Protein AF-A0A359LXD6-F1 (afdb_monomer_lite)

Secondary structure (DSSP, 8-state):
----PPEEEEEPPTTPPPEEEEE-TTS-EEEEPHHHHHHHHHHH--TT------TT-EEEEE-----SHHHHHHHHHHHHHHHHHHH--SSHHHHGGG--HHHHHHHHHHHHHHHHHHHHHHHHHIIIIIIHHHHHHHH-GGGGGGPPPP---------HHHHHHHHHHHHHTT---TTTHHHHHHHTTPPPPPS-TTSGGGSS----------PPPPP-------------------------

Radius of gyration: 42.01 Å; chains: 1; bounding box: 73×84×110 Å

Foldseek 3Di:
DPPDDWDKDKFAAPPFDWDQPDAPPVRHTDTDDSVVVVVVQVVVDDPPDDGDGDPRMDIDTRDPPDPCVVVVVVVLVVVLVVCCVVLVQNCCSPCVVVDDPVSVVVSVVSNLVVVVVVQVVVQCCCQVPPQLVVCCVPPNPVCSVVRDGDGPDPPPPPVLVVLVVVVVVCVVVVVDDPVCVQVSCVVSVHDGDDPDPPPVVPPPPPPPPPDPPDDDDDDDPPDDPPDDDPDDDDDDDDDDDDDD

Structure (mmCIF, N/CA/C/O backbone):
data_AF-A0A359LXD6-F1
#
_entry.id   AF-A0A359LXD6-F1
#
loop_
_atom_site.group_PDB
_atom_site.id
_atom_site.type_symbol
_atom_site.label_atom_id
_atom_site.label_alt_id
_atom_site.label_comp_id
_atom_site.label_asym_id
_atom_site.label_entity_id
_atom_site.label_seq_id
_atom_site.pdbx_PDB_ins_code
_atom_site.Cartn_x
_atom_site.Cartn_y
_atom_site.Cartn_z
_atom_site.occupancy
_atom_site.B_iso_or_equiv
_atom_site.auth_seq_id
_atom_site.auth_comp_id
_atom_site.auth_asym_id
_atom_site.auth_atom_id
_atom_site.pdbx_PDB_model_num
ATOM 1 N N . VAL A 1 1 ? 19.047 -2.473 -19.323 1.00 48.22 1 VAL A N 1
ATOM 2 C CA . VAL A 1 1 ? 18.377 -3.297 -20.359 1.00 48.22 1 VAL A CA 1
ATOM 3 C C . VAL A 1 1 ? 18.685 -2.656 -21.702 1.00 48.22 1 VAL A C 1
ATOM 5 O O . VAL A 1 1 ? 18.486 -1.457 -21.819 1.00 48.22 1 VAL A O 1
ATOM 8 N N . GLN A 1 2 ? 19.272 -3.382 -22.655 1.00 50.56 2 GLN A N 1
ATOM 9 C CA . GLN A 1 2 ? 19.637 -2.821 -23.962 1.00 50.56 2 GLN A CA 1
ATOM 10 C C . GLN A 1 2 ? 18.418 -2.938 -24.890 1.00 50.56 2 GLN A C 1
ATOM 12 O O . GLN A 1 2 ? 18.066 -4.038 -25.302 1.00 50.56 2 GLN A O 1
ATOM 17 N N . PHE A 1 3 ? 17.727 -1.823 -25.144 1.00 54.56 3 PHE A N 1
ATOM 18 C CA . PHE A 1 3 ? 16.432 -1.801 -25.851 1.00 54.56 3 PHE A CA 1
ATOM 19 C C . PHE A 1 3 ? 16.536 -1.795 -27.379 1.00 54.56 3 PHE A C 1
ATOM 21 O O . PHE A 1 3 ? 15.523 -1.853 -28.068 1.00 54.56 3 PHE A O 1
ATOM 28 N N . ALA A 1 4 ? 17.750 -1.772 -27.920 1.00 59.47 4 ALA A N 1
ATOM 29 C CA . ALA A 1 4 ? 17.978 -1.799 -29.351 1.00 59.47 4 ALA A CA 1
ATOM 30 C C . ALA A 1 4 ? 19.045 -2.837 -29.679 1.00 59.47 4 ALA A C 1
ATOM 32 O O . ALA A 1 4 ? 20.231 -2.638 -29.417 1.00 59.47 4 ALA A O 1
ATOM 33 N N . SER A 1 5 ? 18.612 -3.955 -30.260 1.00 65.25 5 SER A N 1
ATOM 34 C CA . SER A 1 5 ? 19.525 -4.755 -31.071 1.00 65.25 5 SER A CA 1
ATOM 35 C C . SER A 1 5 ? 19.742 -3.998 -32.385 1.00 65.25 5 SER A C 1
ATOM 37 O O . SER A 1 5 ? 18.756 -3.560 -32.984 1.00 65.25 5 SER A O 1
ATOM 39 N N . PRO A 1 6 ? 20.995 -3.778 -32.816 1.00 69.31 6 PRO A N 1
ATOM 40 C CA . PRO A 1 6 ? 21.262 -3.077 -34.062 1.00 69.31 6 PRO A CA 1
ATOM 41 C C . PRO A 1 6 ? 20.632 -3.857 -35.214 1.00 69.31 6 PRO A C 1
ATOM 43 O O . PRO A 1 6 ? 20.779 -5.077 -35.304 1.00 69.31 6 PRO A O 1
ATOM 46 N N . SER A 1 7 ? 19.919 -3.149 -36.084 1.00 75.62 7 SER A N 1
ATOM 47 C CA . SER A 1 7 ? 19.488 -3.726 -37.354 1.00 75.62 7 SER A CA 1
ATOM 48 C C . SER A 1 7 ? 20.627 -3.553 -38.348 1.00 75.62 7 SER A C 1
ATOM 50 O O . SER A 1 7 ? 21.255 -2.495 -38.413 1.00 75.62 7 SER A O 1
ATOM 52 N N . ILE A 1 8 ? 20.942 -4.613 -39.080 1.00 79.31 8 ILE A N 1
ATOM 53 C CA . ILE A 1 8 ? 22.060 -4.627 -40.017 1.00 79.31 8 ILE A CA 1
ATOM 54 C C . ILE A 1 8 ? 21.475 -4.778 -41.408 1.00 79.31 8 ILE A C 1
ATOM 56 O O . ILE A 1 8 ? 20.803 -5.770 -41.683 1.00 79.31 8 ILE A O 1
ATOM 60 N N . ASP A 1 9 ? 21.745 -3.796 -42.260 1.00 80.88 9 ASP A N 1
ATOM 61 C CA . ASP A 1 9 ? 21.450 -3.870 -43.684 1.00 80.88 9 ASP A CA 1
ATOM 62 C C . ASP A 1 9 ? 22.753 -4.081 -44.462 1.00 80.88 9 ASP A C 1
ATOM 64 O O . ASP A 1 9 ? 23.782 -3.445 -44.190 1.00 80.88 9 ASP A O 1
ATOM 68 N N . GLY A 1 10 ? 22.725 -5.032 -45.389 1.00 79.88 10 GLY A N 1
ATOM 69 C CA . GLY A 1 10 ? 23.897 -5.512 -46.100 1.00 79.88 10 GLY A CA 1
ATOM 70 C C . GLY A 1 10 ? 23.644 -5.588 -47.594 1.00 79.88 10 GLY A C 1
ATOM 71 O O . GLY A 1 10 ? 22.850 -6.402 -48.050 1.00 79.88 10 GLY A O 1
ATOM 72 N N . GLU A 1 11 ? 24.399 -4.801 -48.354 1.00 82.81 11 GLU A N 1
ATOM 73 C CA . GLU A 1 11 ? 24.345 -4.793 -49.814 1.00 82.81 11 GLU A CA 1
ATOM 74 C C . GLU A 1 11 ? 25.519 -5.606 -50.377 1.00 82.81 11 GLU A C 1
ATOM 76 O O . GLU A 1 11 ? 26.691 -5.346 -50.060 1.00 82.81 11 GLU A O 1
ATOM 81 N N . VAL A 1 12 ? 25.204 -6.612 -51.196 1.00 81.94 12 VAL A N 1
ATOM 82 C CA . VAL A 1 12 ? 26.190 -7.459 -51.881 1.00 81.94 12 VAL A CA 1
ATOM 83 C C . VAL A 1 12 ? 26.722 -6.720 -53.111 1.00 81.94 12 VAL A C 1
ATOM 85 O O . VAL A 1 12 ? 25.985 -6.015 -53.794 1.00 81.94 12 VAL A O 1
ATOM 88 N N . ALA A 1 13 ? 28.020 -6.854 -53.389 1.00 80.00 13 ALA A N 1
ATOM 89 C CA . ALA A 1 13 ? 28.626 -6.232 -54.562 1.00 80.00 13 ALA A CA 1
ATOM 90 C C . ALA A 1 13 ? 28.104 -6.876 -55.867 1.00 80.00 13 ALA A C 1
ATOM 92 O O . ALA A 1 13 ? 27.914 -8.092 -55.896 1.00 80.00 13 ALA A O 1
ATOM 93 N N . PRO A 1 14 ? 27.949 -6.108 -56.961 1.00 72.94 14 PRO A N 1
ATOM 94 C CA . PRO A 1 14 ? 27.430 -6.625 -58.232 1.00 72.94 14 PRO A CA 1
ATOM 95 C C . PRO A 1 14 ? 28.319 -7.703 -58.880 1.00 72.94 14 PRO A C 1
ATOM 97 O O . PRO A 1 14 ? 27.817 -8.512 -59.651 1.00 72.94 14 PRO A O 1
ATOM 100 N N . ASP A 1 15 ? 29.608 -7.755 -58.525 1.00 76.88 15 ASP A N 1
ATOM 101 C CA . ASP A 1 15 ? 30.579 -8.744 -59.020 1.00 76.88 15 ASP A CA 1
ATOM 102 C C . ASP A 1 15 ? 30.864 -9.874 -58.005 1.00 76.88 15 ASP A C 1
ATOM 104 O O . ASP A 1 15 ? 31.908 -10.534 -58.067 1.00 76.88 15 ASP A O 1
ATOM 108 N N . ALA A 1 16 ? 29.998 -10.071 -57.005 1.00 73.06 16 ALA A N 1
ATOM 109 C CA . ALA A 1 16 ? 30.231 -11.076 -55.972 1.00 73.06 16 ALA A CA 1
ATOM 110 C C . ALA A 1 16 ? 30.143 -12.502 -56.542 1.00 73.06 16 ALA A C 1
ATOM 112 O O . ALA A 1 16 ? 29.196 -12.855 -57.238 1.00 73.06 16 ALA A O 1
ATOM 113 N N . GLN A 1 17 ? 31.149 -13.323 -56.232 1.00 75.12 17 GLN A N 1
ATOM 114 C CA . GLN A 1 17 ? 31.215 -14.715 -56.672 1.00 75.12 17 GLN A CA 1
ATOM 115 C C . GLN A 1 17 ? 30.576 -15.649 -55.646 1.00 75.12 17 GLN A C 1
ATOM 117 O O . GLN A 1 17 ? 30.711 -15.441 -54.437 1.00 75.12 17 GLN A O 1
ATOM 122 N N . ASP A 1 18 ? 29.927 -16.696 -56.148 1.00 78.94 18 ASP A N 1
ATOM 123 C CA . ASP A 1 18 ? 29.356 -17.762 -55.333 1.00 78.94 18 ASP A CA 1
ATOM 124 C C . ASP A 1 18 ? 30.448 -18.511 -54.561 1.00 78.94 18 ASP A C 1
ATOM 126 O O . ASP A 1 18 ? 31.545 -18.768 -55.067 1.00 78.94 18 ASP A O 1
ATOM 130 N N . GLU A 1 19 ? 30.148 -18.859 -53.310 1.00 72.56 19 GLU A N 1
ATOM 131 C CA . GLU A 1 19 ? 31.098 -19.514 -52.413 1.00 72.56 19 GLU A CA 1
ATOM 132 C C . GLU A 1 19 ? 30.804 -21.017 -52.350 1.00 72.56 19 GLU A C 1
ATOM 134 O O . GLU A 1 19 ? 29.683 -21.452 -52.063 1.00 72.56 19 GLU A O 1
ATOM 139 N N . VAL A 1 20 ? 31.832 -21.834 -52.586 1.00 72.12 20 VAL A N 1
ATOM 140 C CA . VAL A 1 20 ? 31.753 -23.286 -52.386 1.00 72.12 20 VAL A CA 1
ATOM 141 C C . VAL A 1 20 ? 31.804 -23.556 -50.885 1.00 72.12 20 VAL A C 1
ATOM 143 O O . VAL A 1 20 ? 32.840 -23.364 -50.251 1.00 72.12 20 VAL A O 1
ATOM 146 N N . THR A 1 21 ? 30.693 -24.005 -50.301 1.00 69.62 21 THR A N 1
ATOM 147 C CA . THR A 1 21 ? 30.599 -24.239 -48.843 1.00 69.62 21 THR A CA 1
ATOM 148 C C . THR A 1 21 ? 30.885 -25.680 -48.433 1.00 69.62 21 THR A C 1
ATOM 150 O O . THR A 1 21 ? 31.071 -25.960 -47.249 1.00 69.62 21 THR A O 1
ATOM 153 N N . GLY A 1 22 ? 30.959 -26.596 -49.395 1.00 75.31 22 GLY A N 1
ATOM 154 C CA . GLY A 1 22 ? 31.300 -27.993 -49.168 1.00 75.31 22 GLY A CA 1
ATOM 155 C C . GLY A 1 22 ? 31.207 -28.804 -50.452 1.00 75.31 22 GLY A C 1
ATOM 156 O O . GLY A 1 22 ? 30.928 -28.260 -51.516 1.00 75.31 22 GLY A O 1
ATOM 157 N N . TYR A 1 23 ? 31.421 -30.108 -50.329 1.00 75.50 23 TYR A N 1
ATOM 158 C CA . TYR A 1 23 ? 31.243 -31.073 -51.408 1.00 75.50 23 TYR A CA 1
ATOM 159 C C . TYR A 1 23 ? 30.189 -32.088 -50.974 1.00 75.50 23 TYR A C 1
ATOM 161 O O . TYR A 1 23 ? 30.154 -32.479 -49.802 1.00 75.50 23 TYR A O 1
ATOM 169 N N . ASP A 1 24 ? 29.309 -32.481 -51.887 1.00 75.62 24 ASP A N 1
ATOM 170 C CA . ASP A 1 24 ? 28.329 -33.527 -51.627 1.00 75.62 24 ASP A CA 1
ATOM 171 C C . ASP A 1 24 ? 28.997 -34.916 -51.525 1.00 75.62 24 ASP A C 1
ATOM 173 O O . ASP A 1 24 ? 30.199 -35.087 -51.744 1.00 75.62 24 ASP A O 1
ATOM 177 N N . SER A 1 25 ? 28.222 -35.950 -51.187 1.00 72.25 25 SER A N 1
ATOM 178 C CA . SER A 1 25 ? 28.720 -37.333 -51.114 1.00 72.25 25 SER A CA 1
ATOM 179 C C . SER A 1 25 ? 29.212 -37.900 -52.457 1.00 72.25 25 SER A C 1
ATOM 181 O O . SER A 1 25 ? 29.804 -38.978 -52.474 1.00 72.25 25 SER A O 1
ATOM 183 N N . GLY A 1 26 ? 28.942 -37.206 -53.566 1.00 73.69 26 GLY A N 1
ATOM 184 C CA . GLY A 1 26 ? 29.418 -37.506 -54.915 1.00 73.69 26 GLY A CA 1
ATOM 185 C C . GLY A 1 26 ? 30.666 -36.715 -55.328 1.00 73.69 26 GLY A C 1
ATOM 186 O O . GLY A 1 26 ? 31.226 -37.005 -56.382 1.00 73.69 26 GLY A O 1
ATOM 187 N N . GLY A 1 27 ? 31.137 -35.778 -54.499 1.00 71.81 27 GLY A N 1
ATOM 188 C CA . GLY A 1 27 ? 32.293 -34.926 -54.783 1.00 71.81 27 GLY A CA 1
ATOM 189 C C . GLY A 1 27 ? 31.976 -33.660 -55.585 1.00 71.81 27 GLY A C 1
ATOM 190 O O . GLY A 1 27 ? 32.911 -32.951 -55.954 1.00 71.81 27 GLY A O 1
ATOM 191 N N . GLU A 1 28 ? 30.702 -33.347 -55.830 1.00 77.31 28 GLU A N 1
ATOM 192 C CA . GLU A 1 28 ? 30.291 -32.106 -56.495 1.00 77.31 28 GLU A CA 1
ATOM 193 C C . GLU A 1 28 ? 30.243 -30.946 -55.485 1.00 77.31 28 GLU A C 1
ATOM 195 O O . GLU A 1 28 ? 29.762 -31.121 -54.358 1.00 77.31 28 GLU A O 1
ATOM 200 N N . PRO A 1 29 ? 30.745 -29.749 -55.839 1.00 75.31 29 PRO A N 1
ATOM 201 C CA . PRO A 1 29 ? 30.723 -28.600 -54.948 1.00 75.31 29 PRO A CA 1
ATOM 202 C C . PRO A 1 29 ? 29.287 -28.116 -54.720 1.00 75.31 29 PRO A C 1
ATOM 204 O O . PRO A 1 29 ? 28.565 -27.775 -55.656 1.00 75.31 29 PRO A O 1
ATOM 207 N N . ILE A 1 30 ? 28.886 -28.016 -53.455 1.00 76.56 30 ILE A N 1
ATOM 208 C CA . ILE A 1 30 ? 27.648 -27.343 -53.064 1.00 76.56 30 ILE A CA 1
ATOM 209 C C . ILE A 1 30 ? 27.932 -25.839 -53.091 1.00 76.56 30 ILE A C 1
ATOM 211 O O . ILE A 1 30 ? 28.610 -25.291 -52.212 1.00 76.56 30 ILE A O 1
ATOM 215 N N . LEU A 1 31 ? 27.436 -25.189 -54.139 1.00 74.62 31 LEU A N 1
ATOM 216 C CA . LEU A 1 31 ? 27.518 -23.746 -54.326 1.00 74.62 31 LEU A CA 1
ATOM 217 C C . LEU A 1 31 ? 26.431 -23.069 -53.491 1.00 74.62 31 LEU A C 1
ATOM 219 O O . LEU A 1 31 ? 25.255 -23.419 -53.599 1.00 74.62 31 LEU A O 1
ATOM 223 N N . ARG A 1 32 ? 26.824 -22.098 -52.665 1.00 75.75 32 ARG A N 1
ATOM 224 C CA . ARG A 1 32 ? 25.889 -21.116 -52.112 1.00 75.75 32 ARG A CA 1
ATOM 225 C C . ARG A 1 32 ? 25.995 -19.839 -52.911 1.00 75.75 32 ARG A C 1
ATOM 227 O O . ARG A 1 32 ? 27.102 -19.406 -53.236 1.00 75.75 32 ARG A O 1
ATOM 234 N N . THR A 1 33 ? 24.845 -19.227 -53.163 1.00 80.62 33 THR A N 1
ATOM 235 C CA . THR A 1 33 ? 24.805 -17.912 -53.788 1.00 80.62 33 THR A CA 1
ATOM 236 C C . THR A 1 33 ? 25.569 -16.909 -52.925 1.00 80.62 33 THR A C 1
ATOM 238 O O . THR A 1 33 ? 25.596 -17.011 -51.689 1.00 80.62 33 THR A O 1
ATOM 241 N N . ALA A 1 34 ? 26.203 -15.929 -53.566 1.00 76.31 34 ALA A N 1
ATOM 242 C CA . ALA A 1 34 ? 26.946 -14.879 -52.868 1.00 76.31 34 ALA A CA 1
ATOM 243 C C . ALA A 1 34 ? 26.110 -14.169 -51.776 1.00 76.31 34 ALA A C 1
ATOM 245 O O . ALA A 1 34 ? 26.635 -13.788 -50.727 1.00 76.31 34 ALA A O 1
ATOM 246 N N . GLU A 1 35 ? 24.797 -14.051 -51.989 1.00 77.50 35 GLU A N 1
ATOM 247 C CA . GLU A 1 35 ? 23.829 -13.474 -51.051 1.00 77.50 35 GLU A CA 1
ATOM 248 C C . GLU A 1 35 ? 23.655 -14.320 -49.781 1.00 77.50 35 GLU A C 1
ATOM 250 O O . GLU A 1 35 ? 23.719 -13.790 -48.670 1.00 77.50 35 GLU A O 1
ATOM 255 N N . GLU A 1 36 ? 23.509 -15.641 -49.915 1.00 80.31 36 GLU A N 1
ATOM 256 C CA . GLU A 1 36 ? 23.366 -16.556 -48.776 1.00 80.31 36 GLU A CA 1
ATOM 257 C C . GLU A 1 36 ? 24.648 -16.638 -47.942 1.00 80.31 36 GLU A C 1
ATOM 259 O O . GLU A 1 36 ? 24.605 -16.675 -46.706 1.00 80.31 36 GLU A O 1
ATOM 264 N N . ALA A 1 37 ? 25.805 -16.638 -48.608 1.00 77.69 37 ALA A N 1
ATOM 265 C CA . ALA A 1 37 ? 27.103 -16.616 -47.943 1.00 77.69 37 ALA A CA 1
ATOM 266 C C . ALA A 1 37 ? 27.321 -15.301 -47.176 1.00 77.69 37 ALA A C 1
ATOM 268 O O . ALA A 1 37 ? 27.833 -15.311 -46.051 1.00 77.69 37 ALA A O 1
ATOM 269 N N . TYR A 1 38 ? 26.899 -14.169 -47.747 1.00 81.25 38 TYR A N 1
ATOM 270 C CA . TYR A 1 38 ? 26.986 -12.868 -47.089 1.00 81.25 38 TYR A CA 1
ATOM 271 C C . TYR A 1 38 ? 26.023 -12.767 -45.902 1.00 81.25 38 TYR A C 1
ATOM 273 O O . TYR A 1 38 ? 26.448 -12.385 -44.812 1.00 81.25 38 TYR A O 1
ATOM 281 N N . LEU A 1 39 ? 24.774 -13.215 -46.053 1.00 81.88 39 LEU A N 1
ATOM 282 C CA . LEU A 1 39 ? 23.791 -13.266 -44.968 1.00 81.88 39 LEU A CA 1
ATOM 283 C C . LEU A 1 39 ? 24.279 -14.120 -43.790 1.00 81.88 39 LEU A C 1
ATOM 285 O O . LEU A 1 39 ? 24.171 -13.700 -42.638 1.00 81.88 39 LEU A O 1
ATOM 289 N N . ALA A 1 40 ? 24.884 -15.282 -44.051 1.00 81.75 40 ALA A N 1
ATOM 290 C CA . ALA A 1 40 ? 25.458 -16.119 -42.996 1.00 81.75 40 ALA A CA 1
ATOM 291 C C . ALA A 1 40 ? 26.584 -15.401 -42.228 1.00 81.75 40 ALA A C 1
ATOM 293 O O . ALA A 1 40 ? 26.671 -15.512 -41.002 1.00 81.75 40 ALA A O 1
ATOM 294 N N . LYS A 1 41 ? 27.421 -14.624 -42.929 1.00 82.38 41 LYS A N 1
ATOM 295 C CA . LYS A 1 41 ? 28.481 -13.812 -42.311 1.00 82.38 41 LYS A CA 1
ATOM 296 C C . LYS A 1 41 ? 27.906 -12.631 -41.515 1.00 82.38 41 LYS A C 1
ATOM 298 O O . LYS A 1 41 ? 28.437 -12.322 -40.451 1.00 82.38 41 LYS A O 1
ATOM 303 N N . LEU A 1 42 ? 26.803 -12.024 -41.963 1.00 82.25 42 LEU A N 1
ATOM 304 C CA . LEU A 1 42 ? 26.086 -10.981 -41.213 1.00 82.25 42 LEU A CA 1
ATOM 305 C C . LEU A 1 42 ? 25.408 -11.530 -39.950 1.00 82.25 42 LEU A C 1
ATOM 307 O O . LEU A 1 42 ? 25.465 -10.889 -38.908 1.00 82.25 42 LEU A O 1
ATOM 311 N N . LEU A 1 43 ? 24.837 -12.737 -39.991 1.00 81.94 43 LEU A N 1
ATOM 312 C CA . LEU A 1 43 ? 24.279 -13.396 -38.799 1.00 81.94 43 LEU A CA 1
ATOM 313 C C . LEU A 1 43 ? 25.356 -13.790 -37.776 1.00 81.94 43 LEU A C 1
ATOM 315 O O . LEU A 1 43 ? 25.099 -13.828 -36.570 1.00 81.94 43 LEU A O 1
ATOM 319 N N . ALA A 1 44 ? 26.564 -14.099 -38.252 1.00 81.31 44 ALA A N 1
ATOM 320 C CA . ALA A 1 44 ? 27.717 -14.368 -37.400 1.00 81.31 44 ALA A CA 1
ATOM 321 C C . ALA A 1 44 ? 28.323 -13.088 -36.794 1.00 81.31 44 ALA A C 1
ATOM 323 O O . ALA A 1 44 ? 29.050 -13.175 -35.801 1.00 81.31 44 ALA A O 1
ATOM 324 N N . PHE A 1 45 ? 28.014 -11.913 -37.351 1.00 80.00 45 PHE A N 1
ATOM 325 C CA . PHE A 1 45 ? 28.496 -10.632 -36.853 1.00 80.00 45 PHE A CA 1
ATOM 326 C C . PHE A 1 45 ? 27.826 -10.292 -35.514 1.00 80.00 45 PHE A C 1
ATOM 328 O O . PHE A 1 45 ? 26.627 -10.041 -35.418 1.00 80.00 45 PHE A O 1
ATOM 335 N N . ARG A 1 46 ? 28.627 -10.312 -34.449 1.00 76.88 46 ARG A N 1
ATOM 336 C CA . ARG A 1 46 ? 28.243 -9.971 -33.071 1.00 76.88 46 ARG A CA 1
ATOM 337 C C . ARG A 1 46 ? 29.214 -8.946 -32.489 1.00 76.88 46 ARG A C 1
ATOM 339 O O . ARG A 1 46 ? 30.286 -8.705 -33.049 1.00 76.88 46 ARG A O 1
ATOM 346 N N . ASN A 1 47 ? 28.866 -8.382 -31.333 1.00 72.56 47 ASN A N 1
ATOM 347 C CA . ASN A 1 47 ? 29.738 -7.462 -30.599 1.00 72.56 47 ASN A CA 1
ATOM 348 C C . ASN A 1 47 ? 31.148 -8.058 -30.421 1.00 72.56 47 ASN A C 1
ATOM 350 O O . ASN A 1 47 ? 31.293 -9.159 -29.894 1.00 72.56 47 ASN A O 1
ATOM 354 N N . GLY A 1 48 ? 32.174 -7.328 -30.872 1.00 65.81 48 GLY A N 1
ATOM 355 C CA . GLY A 1 48 ? 33.582 -7.737 -30.787 1.00 65.81 48 GLY A CA 1
ATOM 356 C C . GLY A 1 48 ? 34.088 -8.635 -31.925 1.00 65.81 48 GLY A C 1
ATOM 357 O O . GLY A 1 48 ? 35.228 -9.086 -31.866 1.00 65.81 48 GLY A O 1
ATOM 358 N N . SER A 1 49 ? 33.279 -8.896 -32.956 1.00 78.81 49 SER A N 1
ATOM 359 C CA . SER A 1 49 ? 33.709 -9.626 -34.157 1.00 78.81 49 SER A CA 1
ATOM 360 C C . SER A 1 49 ? 34.010 -8.682 -35.325 1.00 78.81 49 SER A C 1
ATOM 362 O O . SER A 1 49 ? 33.492 -7.568 -35.392 1.00 78.81 49 SER A O 1
ATOM 364 N N . ALA A 1 50 ? 34.853 -9.132 -36.252 1.00 70.62 50 ALA A N 1
ATOM 365 C CA . ALA A 1 50 ? 35.150 -8.432 -37.495 1.00 70.62 50 ALA A CA 1
ATOM 366 C C . ALA A 1 50 ? 34.712 -9.296 -38.680 1.00 70.62 50 ALA A C 1
ATOM 368 O O . ALA A 1 50 ? 34.931 -10.507 -38.687 1.00 70.62 50 ALA A O 1
ATOM 369 N N . ILE A 1 51 ? 34.112 -8.666 -39.688 1.00 78.62 51 ILE A N 1
ATOM 370 C CA . ILE A 1 51 ? 33.725 -9.317 -40.939 1.00 78.62 51 ILE A CA 1
ATOM 371 C C . ILE A 1 51 ? 34.633 -8.818 -42.065 1.00 78.62 51 ILE A C 1
ATOM 373 O O . ILE A 1 51 ? 34.768 -7.614 -42.286 1.00 78.62 51 ILE A O 1
ATOM 377 N N . ALA A 1 52 ? 35.261 -9.746 -42.784 1.00 74.12 52 ALA A N 1
ATOM 378 C CA . ALA A 1 52 ? 35.944 -9.446 -44.035 1.00 74.12 52 ALA A CA 1
ATOM 379 C C . ALA A 1 52 ? 34.920 -9.497 -45.172 1.00 74.12 52 ALA A C 1
ATOM 381 O O . ALA A 1 52 ? 34.154 -10.458 -45.276 1.00 74.12 52 ALA A O 1
ATOM 382 N N . ARG A 1 53 ? 34.886 -8.456 -46.006 1.00 75.44 53 ARG A N 1
ATOM 383 C CA . ARG A 1 53 ? 33.884 -8.313 -47.066 1.00 75.44 53 ARG A CA 1
ATOM 384 C C . ARG A 1 53 ? 34.544 -8.146 -48.439 1.00 75.44 53 ARG A C 1
ATOM 386 O O . ARG A 1 53 ? 35.626 -7.559 -48.504 1.00 75.44 53 ARG A O 1
ATOM 393 N N . PRO A 1 54 ? 33.912 -8.629 -49.526 1.00 73.94 54 PRO A N 1
ATOM 394 C CA . PRO A 1 54 ? 34.375 -8.366 -50.885 1.00 73.94 54 PRO A CA 1
ATOM 395 C C . PRO A 1 54 ? 34.372 -6.866 -51.202 1.00 73.94 54 PRO A C 1
ATOM 397 O O . PRO A 1 54 ? 33.539 -6.111 -50.683 1.00 73.94 54 PRO A O 1
ATOM 400 N N . ASN A 1 55 ? 35.293 -6.440 -52.069 1.00 72.19 55 ASN A N 1
ATOM 401 C CA . ASN A 1 55 ? 35.382 -5.051 -52.514 1.00 72.19 55 ASN A CA 1
ATOM 402 C C . ASN A 1 55 ? 34.056 -4.608 -53.165 1.00 72.19 55 ASN A C 1
ATOM 404 O O . ASN A 1 55 ? 33.483 -5.351 -53.955 1.00 72.19 55 ASN A O 1
ATOM 408 N N . GLY A 1 56 ? 33.561 -3.421 -52.807 1.00 75.19 56 GLY A N 1
ATOM 409 C CA . GLY A 1 56 ? 32.298 -2.867 -53.315 1.00 75.19 56 GLY A CA 1
ATOM 410 C C . GLY A 1 56 ? 31.045 -3.159 -52.476 1.00 75.19 56 GLY A C 1
ATOM 411 O O . GLY A 1 56 ? 30.016 -2.540 -52.719 1.00 75.19 56 GLY A O 1
ATOM 412 N N . SER A 1 57 ? 31.110 -4.031 -51.464 1.00 79.88 57 SER A N 1
ATOM 413 C CA . SER A 1 57 ? 29.966 -4.291 -50.569 1.00 79.88 57 SER A CA 1
ATOM 414 C C . SER A 1 57 ? 29.767 -3.178 -49.529 1.00 79.88 57 SER A C 1
ATOM 416 O O . SER A 1 57 ? 30.732 -2.641 -48.965 1.00 79.88 57 SER A O 1
ATOM 418 N N . LYS A 1 58 ? 28.511 -2.858 -49.194 1.00 78.81 58 LYS A N 1
ATOM 419 C CA . LYS A 1 58 ? 28.164 -1.865 -48.157 1.00 78.81 58 LYS A CA 1
ATOM 420 C C . LYS A 1 58 ? 27.524 -2.543 -46.947 1.00 78.81 58 LYS A C 1
ATOM 422 O O . LYS A 1 58 ? 26.802 -3.528 -47.072 1.00 78.81 58 LYS A O 1
ATOM 427 N N . LEU A 1 59 ? 27.872 -2.045 -45.765 1.00 79.12 59 LEU A N 1
ATOM 428 C CA . LEU A 1 59 ? 27.347 -2.500 -44.484 1.00 79.12 59 LEU A CA 1
ATOM 429 C C . LEU A 1 59 ? 26.852 -1.259 -43.762 1.00 79.12 59 LEU A C 1
ATOM 431 O O . LEU A 1 59 ? 27.662 -0.421 -43.358 1.00 79.12 59 LEU A O 1
ATOM 435 N N . THR A 1 60 ? 25.539 -1.152 -43.621 1.00 79.31 60 THR A N 1
ATOM 436 C CA . THR A 1 60 ? 24.905 -0.031 -42.937 1.00 79.31 60 THR A CA 1
ATOM 437 C C . THR A 1 60 ? 24.386 -0.536 -41.603 1.00 79.31 60 THR A C 1
ATOM 439 O O . THR A 1 60 ? 23.464 -1.347 -41.532 1.00 79.31 60 THR A O 1
ATOM 442 N N . MET A 1 61 ? 25.013 -0.071 -40.524 1.00 77.31 61 MET A N 1
ATOM 443 C CA . MET A 1 61 ? 24.509 -0.313 -39.178 1.00 77.31 61 MET A CA 1
ATOM 444 C C . MET A 1 61 ? 23.406 0.700 -38.894 1.00 77.31 61 MET A C 1
ATOM 446 O O . MET A 1 61 ? 23.672 1.895 -38.747 1.00 77.31 61 MET A O 1
ATOM 450 N N . LEU A 1 62 ? 22.169 0.219 -38.822 1.00 75.06 62 LEU A N 1
ATOM 451 C CA . LEU A 1 62 ? 21.031 1.019 -38.402 1.00 75.06 62 LEU A CA 1
ATOM 452 C C . LEU A 1 62 ? 20.991 0.999 -36.874 1.00 75.06 62 LEU A C 1
ATOM 454 O O . LEU A 1 62 ? 20.476 0.073 -36.239 1.00 75.06 62 LEU A O 1
ATOM 458 N N . TRP A 1 63 ? 21.592 2.027 -36.282 1.00 71.19 63 TRP A N 1
ATOM 459 C CA . TRP A 1 63 ? 21.501 2.275 -34.852 1.00 71.19 63 TRP A CA 1
ATOM 460 C C . TRP A 1 63 ? 20.148 2.909 -34.544 1.00 71.19 63 TRP A C 1
ATOM 462 O O . TRP A 1 63 ? 19.838 3.996 -35.028 1.00 71.19 63 TRP A O 1
ATOM 472 N N . SER A 1 64 ? 19.349 2.255 -33.704 1.00 65.81 64 SER A N 1
ATOM 473 C CA . SER A 1 64 ? 18.225 2.933 -33.062 1.00 65.81 64 SER A CA 1
ATOM 474 C C . SER A 1 64 ? 18.802 3.898 -32.028 1.00 65.81 64 SER A C 1
ATOM 476 O O . SER A 1 64 ? 19.256 3.471 -30.971 1.00 65.81 64 SER A O 1
ATOM 478 N N . GLN A 1 65 ? 18.810 5.193 -32.349 1.00 66.38 65 GLN A N 1
ATOM 479 C CA . GLN A 1 65 ? 19.321 6.259 -31.474 1.00 66.38 65 GLN A CA 1
ATOM 480 C C . GLN A 1 65 ? 18.383 6.595 -30.300 1.00 66.38 65 GLN A C 1
ATOM 482 O O . GLN A 1 65 ? 18.662 7.503 -29.527 1.00 66.38 65 GLN A O 1
ATOM 487 N N . GLY A 1 66 ? 17.264 5.883 -30.145 1.00 73.69 66 GLY A N 1
ATOM 488 C CA . GLY A 1 66 ? 16.364 6.091 -29.017 1.00 73.69 66 GLY A CA 1
ATOM 489 C C . GLY A 1 66 ? 16.994 5.623 -27.705 1.00 73.69 66 GLY A C 1
ATOM 490 O O . GLY A 1 66 ? 17.171 4.424 -27.504 1.00 73.69 66 GLY A O 1
ATOM 491 N N . GLU A 1 67 ? 17.240 6.555 -26.782 1.00 75.50 67 GLU A N 1
ATOM 492 C CA . GLU A 1 67 ? 17.755 6.304 -25.420 1.00 75.50 67 GLU A CA 1
ATOM 493 C C . GLU A 1 67 ? 16.792 5.470 -24.544 1.00 75.50 67 GLU A C 1
ATOM 495 O O . GLU A 1 67 ? 17.113 5.061 -23.434 1.00 75.50 67 GLU A O 1
ATOM 500 N N . GLY A 1 68 ? 15.595 5.161 -25.050 1.00 77.06 68 GLY A N 1
ATOM 501 C CA . GLY A 1 68 ? 14.598 4.372 -24.331 1.00 77.06 68 GLY A CA 1
ATOM 502 C C . GLY A 1 68 ? 13.857 5.163 -23.251 1.00 77.06 68 GLY A C 1
ATOM 503 O O . GLY A 1 68 ? 13.090 4.569 -22.497 1.00 77.06 68 GLY A O 1
ATOM 504 N N . GLN A 1 69 ? 14.010 6.492 -23.214 1.00 84.19 69 GLN A N 1
ATOM 505 C CA . GLN A 1 69 ? 13.349 7.370 -22.244 1.00 84.19 69 GLN A CA 1
ATOM 506 C C . GLN A 1 69 ? 11.824 7.188 -22.216 1.00 84.19 69 GLN A C 1
ATOM 508 O O . GLN A 1 69 ? 11.212 7.197 -21.154 1.00 84.19 69 GLN A O 1
ATOM 513 N N . ALA A 1 70 ? 11.204 6.929 -23.372 1.00 83.50 70 ALA A N 1
ATOM 514 C CA . ALA A 1 70 ? 9.775 6.636 -23.457 1.00 83.50 70 ALA A CA 1
ATOM 515 C C . ALA A 1 70 ? 9.366 5.392 -22.645 1.00 83.50 70 ALA A C 1
ATOM 517 O O . ALA A 1 70 ? 8.297 5.382 -22.040 1.00 83.50 70 ALA A O 1
ATOM 518 N N . PHE A 1 71 ? 10.217 4.361 -22.588 1.00 84.69 71 PHE A N 1
ATOM 519 C CA . PHE A 1 71 ? 9.957 3.163 -21.787 1.00 84.69 71 PHE A CA 1
ATOM 520 C C . PHE A 1 71 ? 10.160 3.420 -20.299 1.00 84.69 71 PHE A C 1
ATOM 522 O O . PHE A 1 71 ? 9.363 2.942 -19.500 1.00 84.69 71 PHE A O 1
ATOM 529 N N . LEU A 1 72 ? 11.180 4.196 -19.924 1.00 87.38 72 LEU A N 1
ATOM 530 C CA . LEU A 1 72 ? 11.392 4.588 -18.528 1.00 87.38 72 LEU A CA 1
ATOM 531 C C . LEU A 1 72 ? 10.204 5.397 -17.999 1.00 87.38 72 LEU A C 1
ATOM 533 O O . LEU A 1 72 ? 9.651 5.055 -16.957 1.00 87.38 72 LEU A O 1
ATOM 537 N N . ASN A 1 73 ? 9.738 6.376 -18.776 1.00 86.69 73 ASN A N 1
ATOM 538 C CA . ASN A 1 73 ? 8.556 7.165 -18.437 1.00 86.69 73 ASN A CA 1
ATOM 539 C C . ASN A 1 73 ? 7.292 6.290 -18.366 1.00 86.69 73 ASN A C 1
ATOM 541 O O . ASN A 1 73 ? 6.438 6.497 -17.507 1.00 86.69 73 ASN A O 1
ATOM 545 N N . ALA A 1 74 ? 7.164 5.294 -19.250 1.00 87.31 74 ALA A N 1
ATOM 546 C CA . ALA A 1 74 ? 6.047 4.354 -19.209 1.00 87.31 74 ALA A CA 1
ATOM 547 C C . ALA A 1 74 ? 6.086 3.465 -17.958 1.00 87.31 74 ALA A C 1
ATOM 549 O O . ALA A 1 74 ? 5.049 3.275 -17.327 1.00 87.31 74 ALA A O 1
ATOM 550 N N . PHE A 1 75 ? 7.257 2.950 -17.570 1.00 89.50 75 PHE A N 1
ATOM 551 C CA . PHE A 1 75 ? 7.402 2.173 -16.337 1.00 89.50 75 PHE A CA 1
ATOM 552 C C . PHE A 1 75 ? 7.064 3.009 -15.109 1.00 89.50 75 PHE A C 1
ATOM 554 O O . PHE A 1 75 ? 6.267 2.569 -14.288 1.00 89.50 75 PHE A O 1
ATOM 561 N N . GLU A 1 76 ? 7.569 4.240 -15.034 1.00 87.50 76 GLU A N 1
ATOM 562 C CA . GLU A 1 76 ? 7.247 5.150 -13.936 1.00 87.50 76 GLU A CA 1
ATOM 563 C C . GLU A 1 76 ? 5.739 5.436 -13.861 1.00 87.50 76 GLU A C 1
ATOM 565 O O . GLU A 1 76 ? 5.144 5.415 -12.782 1.00 87.50 76 GLU A O 1
ATOM 570 N N . LEU A 1 77 ? 5.091 5.648 -15.011 1.00 87.88 77 LEU A N 1
ATOM 571 C CA . LEU A 1 77 ? 3.645 5.822 -15.071 1.00 87.88 77 LEU A CA 1
ATOM 572 C C . LEU A 1 77 ? 2.911 4.569 -14.581 1.00 87.88 77 LEU A C 1
ATOM 574 O O . LEU A 1 77 ? 1.981 4.687 -13.783 1.00 87.88 77 LEU A O 1
ATOM 578 N N . PHE A 1 78 ? 3.304 3.375 -15.028 1.00 89.69 78 PHE A N 1
ATOM 579 C CA . PHE A 1 78 ? 2.661 2.132 -14.604 1.00 89.69 78 PHE A CA 1
ATOM 580 C C . PHE A 1 78 ? 2.850 1.861 -13.114 1.00 89.69 78 PHE A C 1
ATOM 582 O O . PHE A 1 78 ? 1.872 1.526 -12.446 1.00 89.69 78 PHE A O 1
ATOM 589 N N . ASP A 1 79 ? 4.044 2.079 -12.572 1.00 86.06 79 ASP A N 1
ATOM 590 C CA . ASP A 1 79 ? 4.315 1.930 -11.142 1.00 86.06 79 ASP A CA 1
ATOM 591 C C . ASP A 1 79 ? 3.457 2.899 -10.319 1.00 86.06 79 ASP A C 1
ATOM 593 O O . ASP A 1 79 ? 2.832 2.492 -9.334 1.00 86.06 79 ASP A O 1
ATOM 597 N N . LYS A 1 80 ? 3.316 4.153 -10.774 1.00 83.62 80 LYS A N 1
ATOM 598 C CA . LYS A 1 80 ? 2.396 5.131 -10.172 1.00 83.62 80 LYS A CA 1
ATOM 599 C C . LYS A 1 80 ? 0.946 4.649 -10.220 1.00 83.62 80 LYS A C 1
ATOM 601 O O . LYS A 1 80 ? 0.249 4.733 -9.212 1.00 83.62 80 LYS A O 1
ATOM 606 N N . GLN A 1 81 ? 0.475 4.110 -11.344 1.00 87.25 81 GLN A N 1
ATOM 607 C CA . GLN A 1 81 ? -0.898 3.595 -11.449 1.00 87.25 81 GLN A CA 1
ATOM 608 C C . GLN A 1 81 ? -1.135 2.353 -10.577 1.00 87.25 81 GLN A C 1
ATOM 610 O O . GLN A 1 81 ? -2.196 2.228 -9.962 1.00 87.25 81 GLN A O 1
ATOM 615 N N . ILE A 1 82 ? -0.156 1.452 -10.468 1.00 87.56 82 ILE A N 1
ATOM 616 C CA . ILE A 1 82 ? -0.234 0.274 -9.592 1.00 87.56 82 ILE A CA 1
ATOM 617 C C . ILE A 1 82 ? -0.283 0.716 -8.128 1.00 87.56 82 ILE A C 1
ATOM 619 O O . ILE A 1 82 ? -1.151 0.263 -7.379 1.00 87.56 82 ILE A O 1
ATOM 623 N N . ALA A 1 83 ? 0.591 1.641 -7.727 1.00 82.56 83 ALA A N 1
ATOM 624 C CA . ALA A 1 83 ? 0.587 2.208 -6.383 1.00 82.56 83 ALA A CA 1
ATOM 625 C C . ALA A 1 83 ? -0.757 2.882 -6.066 1.00 82.56 83 ALA A C 1
ATOM 627 O O . ALA A 1 83 ? -1.341 2.616 -5.014 1.00 82.56 83 ALA A O 1
ATOM 628 N N . LYS A 1 84 ? -1.307 3.661 -7.009 1.00 83.31 84 LYS A N 1
ATOM 629 C CA . LYS A 1 84 ? -2.650 4.253 -6.909 1.00 83.31 84 LYS A CA 1
ATOM 630 C C . LYS A 1 84 ? -3.738 3.196 -6.742 1.00 83.31 84 LYS A C 1
ATOM 632 O O . LYS A 1 84 ? -4.622 3.380 -5.915 1.00 83.31 84 LYS A O 1
ATOM 637 N N . GLY A 1 85 ? -3.681 2.090 -7.481 1.00 81.12 85 GLY A N 1
ATOM 638 C CA . GLY A 1 85 ? -4.668 1.012 -7.386 1.00 81.12 85 GLY A CA 1
ATOM 639 C C . GLY A 1 85 ? -4.616 0.238 -6.065 1.00 81.12 85 GLY A C 1
ATOM 640 O O . GLY A 1 85 ? -5.659 -0.141 -5.537 1.00 81.12 85 GLY A O 1
ATOM 641 N N . ILE A 1 86 ? -3.418 0.014 -5.517 1.00 80.69 86 ILE A N 1
ATOM 642 C CA . ILE A 1 86 ? -3.231 -0.742 -4.268 1.00 80.69 86 ILE A CA 1
ATOM 643 C C . ILE A 1 86 ? -3.521 0.131 -3.047 1.00 80.69 86 ILE A C 1
ATOM 645 O O . ILE A 1 86 ? -4.240 -0.284 -2.138 1.00 80.69 86 ILE A O 1
ATOM 649 N N . LEU A 1 87 ? -2.940 1.330 -3.011 1.00 76.50 87 LEU A N 1
ATOM 650 C CA . LEU A 1 87 ? -3.027 2.226 -1.860 1.00 76.50 87 LEU A CA 1
ATOM 651 C C . LEU A 1 87 ? -4.270 3.118 -1.909 1.00 76.50 87 LEU A C 1
ATOM 653 O O . LEU A 1 87 ? -4.636 3.686 -0.884 1.00 76.50 87 LEU A O 1
ATOM 657 N N . TYR A 1 88 ? -4.928 3.235 -3.069 1.00 71.69 88 TYR A N 1
ATOM 658 C CA . TYR A 1 88 ? -6.032 4.171 -3.323 1.00 71.69 88 TYR A CA 1
ATOM 659 C C . TYR A 1 88 ? -5.647 5.644 -3.105 1.00 71.69 88 TYR A C 1
ATOM 661 O O . TYR A 1 88 ? -6.496 6.483 -2.814 1.00 71.69 88 TYR A O 1
ATOM 669 N N . GLN A 1 89 ? -4.360 5.975 -3.241 1.00 67.50 89 GLN A N 1
ATOM 670 C CA . GLN A 1 89 ? -3.824 7.314 -2.991 1.00 67.50 89 GLN A CA 1
ATOM 671 C C . GLN A 1 89 ? -3.322 7.925 -4.300 1.00 67.50 89 GLN A C 1
ATOM 673 O O . GLN A 1 89 ? -2.329 7.470 -4.856 1.00 67.50 89 GLN A O 1
ATOM 678 N N . THR A 1 90 ? -4.007 8.956 -4.797 1.00 60.25 90 THR A N 1
ATOM 679 C CA . THR A 1 90 ? -3.709 9.592 -6.092 1.00 60.25 90 THR A CA 1
ATOM 680 C C . THR A 1 90 ? -2.640 10.682 -6.034 1.00 60.25 90 THR A C 1
ATOM 682 O O . THR A 1 90 ? -1.942 10.872 -7.021 1.00 60.25 90 THR A O 1
ATOM 685 N N . LEU A 1 91 ? -2.491 11.368 -4.899 1.00 56.03 91 LEU A N 1
ATOM 686 C CA . LEU A 1 91 ? -1.648 12.568 -4.782 1.00 56.03 91 LEU A CA 1
ATOM 687 C C . LEU A 1 91 ? -0.241 12.298 -4.217 1.00 56.03 91 LEU A C 1
ATOM 689 O O . LEU A 1 91 ? 0.698 13.012 -4.552 1.00 56.03 91 LEU A O 1
ATOM 693 N N . ALA A 1 92 ? -0.063 11.235 -3.422 1.00 51.53 92 ALA A N 1
ATOM 694 C CA . ALA A 1 92 ? 1.195 10.971 -2.704 1.00 51.53 92 ALA A CA 1
ATOM 695 C C . ALA A 1 92 ? 2.375 10.724 -3.647 1.00 51.53 92 ALA A C 1
ATOM 697 O O . ALA A 1 92 ? 3.495 11.131 -3.380 1.00 51.53 92 ALA A O 1
ATOM 698 N N . THR A 1 93 ? 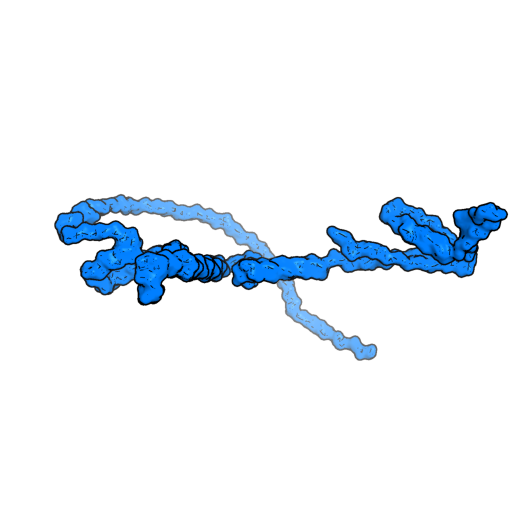2.139 10.011 -4.745 1.00 54.94 93 THR A N 1
ATOM 699 C CA . THR A 1 93 ? 3.216 9.511 -5.608 1.00 54.94 93 THR A CA 1
ATOM 700 C C . THR A 1 93 ? 3.603 10.479 -6.719 1.00 54.94 93 THR A C 1
ATOM 702 O O . THR A 1 93 ? 4.643 10.295 -7.342 1.00 54.94 93 THR A O 1
ATOM 705 N N . GLU A 1 94 ? 2.763 11.475 -7.009 1.00 57.28 94 GLU A N 1
ATOM 706 C CA . GLU A 1 94 ? 3.006 12.453 -8.079 1.00 57.28 94 GLU A CA 1
ATOM 707 C C . GLU A 1 94 ? 3.489 13.806 -7.542 1.00 57.28 94 GLU A C 1
ATOM 709 O O . GLU A 1 94 ? 4.263 14.465 -8.227 1.00 57.28 94 GLU A O 1
ATOM 714 N N . GLU A 1 95 ? 3.128 14.182 -6.309 1.00 52.88 95 GLU A N 1
ATOM 715 C CA . GLU A 1 95 ? 3.477 15.487 -5.723 1.00 52.88 95 GLU A CA 1
ATOM 716 C C . GLU A 1 95 ? 4.350 15.412 -4.460 1.00 52.88 95 GLU A C 1
ATOM 718 O O . GLU A 1 95 ? 4.679 16.457 -3.898 1.00 52.88 95 GLU A O 1
ATOM 723 N N . ALA A 1 96 ? 4.782 14.222 -4.012 1.00 51.94 96 ALA A N 1
ATOM 724 C CA . ALA A 1 96 ? 5.696 14.097 -2.862 1.00 51.94 96 ALA A CA 1
ATOM 725 C C . ALA A 1 96 ? 6.986 14.927 -3.008 1.00 51.94 96 ALA A C 1
ATOM 727 O O . ALA A 1 96 ? 7.605 15.271 -2.002 1.00 51.94 96 ALA A O 1
ATOM 728 N N . SER A 1 97 ? 7.369 15.295 -4.234 1.00 55.66 97 SER A N 1
ATOM 729 C CA . SER A 1 97 ? 8.503 16.183 -4.504 1.00 55.66 97 SER A CA 1
ATOM 730 C C . SER A 1 97 ? 8.297 17.631 -4.033 1.00 55.66 97 SER A C 1
ATOM 732 O O . SER A 1 97 ? 9.284 18.318 -3.796 1.00 55.66 97 SER A O 1
ATOM 734 N N . TYR A 1 98 ? 7.055 18.089 -3.838 1.00 60.75 98 TYR A N 1
ATOM 735 C CA . TYR A 1 98 ? 6.721 19.459 -3.413 1.00 60.75 98 TYR A CA 1
ATOM 736 C C . TYR A 1 98 ? 6.017 19.491 -2.049 1.00 60.75 98 TYR A C 1
ATOM 738 O O . TYR A 1 98 ? 5.120 20.299 -1.816 1.00 60.75 98 TYR A O 1
ATOM 746 N N . GLY A 1 99 ? 6.425 18.576 -1.162 1.00 54.03 99 GLY A N 1
ATOM 747 C CA . GLY A 1 99 ? 5.812 18.250 0.125 1.00 54.03 99 GLY A CA 1
ATOM 748 C C . GLY A 1 99 ? 5.053 19.384 0.815 1.00 54.03 99 GLY A C 1
ATOM 749 O O . GLY A 1 99 ? 5.637 20.280 1.426 1.00 54.03 99 GLY A O 1
ATOM 750 N N . THR A 1 100 ? 3.725 19.274 0.816 1.00 55.78 100 THR A N 1
ATOM 751 C CA . THR A 1 100 ? 2.865 20.095 1.669 1.00 55.78 100 THR A CA 1
ATOM 752 C C . THR A 1 100 ? 2.314 19.227 2.796 1.00 55.78 100 THR A C 1
ATOM 754 O O . THR A 1 100 ? 1.754 18.158 2.572 1.00 55.78 100 THR A O 1
ATOM 757 N N . ARG A 1 101 ? 2.455 19.677 4.052 1.00 57.94 101 ARG A N 1
ATOM 758 C CA . ARG A 1 101 ? 1.983 18.947 5.253 1.00 57.94 101 ARG A CA 1
ATOM 759 C C . ARG A 1 101 ? 0.505 18.529 5.178 1.00 57.94 101 ARG A C 1
ATOM 761 O O . ARG A 1 101 ? 0.126 17.539 5.791 1.00 57.94 101 ARG A O 1
ATOM 768 N N . ALA A 1 102 ? -0.305 19.245 4.396 1.00 57.59 102 ALA A N 1
ATOM 769 C CA . ALA A 1 102 ? -1.707 18.923 4.143 1.00 57.59 102 ALA A CA 1
ATOM 770 C C . ALA A 1 102 ? -1.911 17.576 3.416 1.00 57.59 102 ALA A C 1
ATOM 772 O O . ALA A 1 102 ? -2.924 16.913 3.636 1.00 57.59 102 ALA A O 1
ATOM 773 N N . GLN A 1 103 ? -0.947 17.135 2.598 1.00 56.78 103 GLN A N 1
ATOM 774 C CA . GLN A 1 103 ? -1.025 15.860 1.877 1.00 56.78 103 GLN A CA 1
ATOM 775 C C . GLN A 1 103 ? -0.975 14.666 2.848 1.00 56.78 103 GLN A C 1
ATOM 777 O O . GLN A 1 103 ? -1.752 13.724 2.701 1.00 56.78 103 GLN A O 1
ATOM 782 N N . GLY A 1 104 ? -0.163 14.741 3.911 1.00 60.53 104 GLY A N 1
ATOM 783 C CA . GLY A 1 104 ? -0.053 13.688 4.933 1.00 60.53 104 GLY A CA 1
ATOM 784 C C . GLY A 1 104 ? -1.385 13.346 5.615 1.00 60.53 104 GLY A C 1
ATOM 785 O O . GLY A 1 104 ? -1.721 12.173 5.768 1.00 60.53 104 GLY A O 1
ATOM 786 N N . THR A 1 105 ? -2.189 14.360 5.944 1.00 65.94 105 THR A N 1
ATOM 787 C CA . THR A 1 105 ? -3.496 14.186 6.605 1.00 65.94 105 THR A CA 1
ATOM 788 C C . THR A 1 105 ? -4.522 13.486 5.706 1.00 65.94 105 THR A C 1
ATOM 790 O O . THR A 1 105 ? -5.325 12.674 6.174 1.00 65.94 105 THR A O 1
ATOM 793 N N . ILE A 1 106 ? -4.489 13.750 4.396 1.00 69.06 106 ILE A N 1
ATOM 794 C CA . ILE A 1 106 ? -5.383 13.088 3.434 1.00 69.06 106 ILE A CA 1
ATOM 795 C C . ILE A 1 106 ? -5.037 11.594 3.328 1.00 69.06 106 ILE A C 1
ATOM 797 O O . ILE A 1 106 ? -5.938 10.753 3.269 1.00 69.06 106 ILE A O 1
ATOM 801 N N . HIS A 1 107 ? -3.747 11.247 3.357 1.00 66.94 107 HIS A N 1
ATOM 802 C CA . HIS A 1 107 ? -3.293 9.853 3.304 1.00 66.94 107 HIS A CA 1
ATOM 803 C C . HIS A 1 107 ? -3.751 9.034 4.506 1.00 66.94 107 HIS A C 1
ATOM 805 O O . HIS A 1 107 ? -4.255 7.921 4.324 1.00 66.94 107 HIS A O 1
ATOM 811 N N . GLU A 1 108 ? -3.623 9.599 5.705 1.00 72.25 108 GLU A N 1
ATOM 812 C CA . GLU A 1 108 ? -4.106 8.982 6.939 1.00 72.25 108 GLU A CA 1
ATOM 813 C C . GLU A 1 108 ? -5.618 8.724 6.857 1.00 72.25 108 GLU A C 1
ATOM 815 O O . GLU A 1 108 ? -6.065 7.593 7.039 1.00 72.25 108 GLU A O 1
ATOM 820 N N . THR A 1 109 ? -6.396 9.713 6.403 1.00 77.62 109 THR A N 1
ATOM 821 C CA . THR A 1 109 ? -7.863 9.608 6.292 1.00 77.62 109 THR A CA 1
ATOM 822 C C . THR A 1 109 ? -8.322 8.490 5.337 1.00 77.62 109 THR A C 1
ATOM 824 O O . THR A 1 109 ? -9.275 7.753 5.628 1.00 77.62 109 THR A O 1
ATOM 827 N N . ILE A 1 110 ? -7.669 8.333 4.177 1.00 81.12 110 ILE A N 1
ATOM 828 C CA . ILE A 1 110 ? -8.025 7.285 3.200 1.00 81.12 110 ILE A CA 1
ATOM 829 C C . ILE A 1 110 ? -7.706 5.900 3.768 1.00 81.12 110 ILE A C 1
ATOM 831 O O . ILE A 1 110 ? -8.548 4.996 3.723 1.00 81.12 110 ILE A O 1
ATOM 835 N N . LEU A 1 111 ? -6.512 5.735 4.338 1.00 80.50 111 LEU A N 1
ATOM 836 C CA . LEU A 1 111 ? -6.082 4.469 4.925 1.00 80.50 111 LEU A CA 1
ATOM 837 C C . LEU A 1 111 ? -6.986 4.072 6.100 1.00 80.50 111 LEU A C 1
ATOM 839 O O . LEU A 1 111 ? -7.444 2.928 6.170 1.00 80.50 111 LEU A O 1
ATOM 843 N N . GLU A 1 112 ? -7.338 5.022 6.964 1.00 81.50 112 GLU A N 1
ATOM 844 C CA . GLU A 1 112 ? -8.307 4.817 8.041 1.00 81.50 112 GLU A CA 1
ATOM 845 C C . GLU A 1 112 ? -9.673 4.368 7.517 1.00 81.50 112 GLU A C 1
ATOM 847 O O . GLU A 1 112 ? -10.296 3.463 8.081 1.00 81.50 112 GLU A O 1
ATOM 852 N N . THR A 1 113 ? -10.143 4.963 6.419 1.00 85.38 113 THR A N 1
ATOM 853 C CA . THR A 1 113 ? -11.420 4.598 5.794 1.00 85.38 113 THR A CA 1
ATOM 854 C C . THR A 1 113 ? -11.406 3.148 5.307 1.00 85.38 113 THR A C 1
ATOM 856 O O . THR A 1 113 ? -12.350 2.394 5.574 1.00 85.38 113 THR A O 1
ATOM 859 N N . ILE A 1 114 ? -10.317 2.719 4.663 1.00 85.62 114 ILE A N 1
ATOM 860 C CA . ILE A 1 114 ? -10.139 1.336 4.197 1.00 85.62 114 ILE A CA 1
ATOM 861 C C . ILE A 1 114 ? -10.095 0.372 5.386 1.00 85.62 114 ILE A C 1
ATOM 863 O O . ILE A 1 114 ? -10.817 -0.630 5.397 1.00 85.62 114 ILE A O 1
ATOM 867 N N . ILE A 1 115 ? -9.315 0.687 6.425 1.00 86.81 115 ILE A N 1
ATOM 868 C CA . ILE A 1 115 ? -9.239 -0.130 7.645 1.00 86.81 115 ILE A CA 1
ATOM 869 C C . ILE A 1 115 ? -10.617 -0.241 8.302 1.00 86.81 115 ILE A C 1
ATOM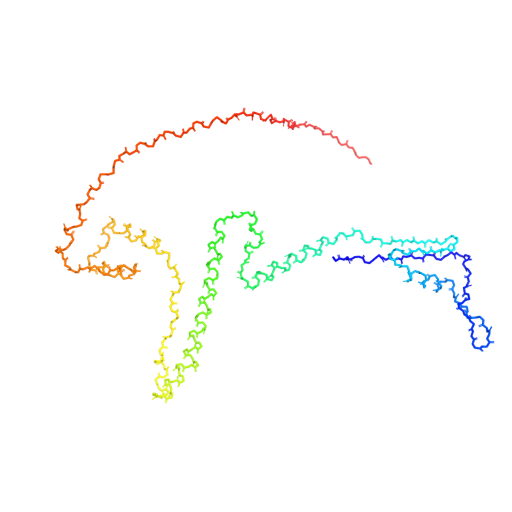 871 O O . ILE A 1 115 ? -11.031 -1.332 8.704 1.00 86.81 115 ILE A O 1
ATOM 875 N N . ARG A 1 116 ? -11.379 0.854 8.374 1.00 87.12 116 ARG A N 1
ATOM 876 C CA . ARG A 1 116 ? -12.743 0.865 8.918 1.00 87.12 116 ARG A CA 1
ATOM 877 C C . ARG A 1 116 ? -13.675 -0.029 8.111 1.00 87.12 116 ARG A C 1
ATOM 879 O O . ARG A 1 116 ? -14.471 -0.774 8.689 1.00 87.12 116 ARG A O 1
ATOM 886 N N . GLN A 1 117 ? -13.580 0.010 6.786 1.00 90.06 117 GLN A N 1
ATOM 887 C CA . GLN A 1 117 ? -14.357 -0.862 5.913 1.00 90.06 117 GLN A CA 1
ATOM 888 C C . GLN A 1 117 ? -13.974 -2.335 6.097 1.00 90.06 117 GLN A C 1
ATOM 890 O O . GLN A 1 117 ? -14.871 -3.176 6.214 1.00 90.06 117 GLN A O 1
ATOM 895 N N . ALA A 1 118 ? -12.680 -2.640 6.206 1.00 91.25 118 ALA A N 1
ATOM 896 C CA . ALA A 1 118 ? -12.182 -3.985 6.476 1.00 91.25 118 ALA A CA 1
ATOM 897 C C . ALA A 1 118 ? -12.680 -4.507 7.834 1.00 91.25 118 ALA A C 1
ATOM 899 O O . ALA A 1 118 ? -13.288 -5.577 7.893 1.00 91.25 118 ALA A O 1
ATOM 900 N N . LYS A 1 119 ? -12.549 -3.716 8.909 1.00 91.94 119 LYS A N 1
ATOM 901 C CA . LYS A 1 119 ? -13.079 -4.041 10.246 1.00 91.94 119 LYS A CA 1
ATOM 902 C C . LYS A 1 119 ? -14.580 -4.313 10.212 1.00 91.94 119 LYS A C 1
ATOM 904 O O . LYS A 1 119 ? -15.034 -5.333 10.725 1.00 91.94 119 LYS A O 1
ATOM 909 N N . ARG A 1 120 ? -15.361 -3.447 9.554 1.00 92.69 120 ARG A N 1
ATOM 910 C CA . ARG A 1 120 ? -16.809 -3.653 9.364 1.00 92.69 120 ARG A CA 1
ATOM 911 C C . ARG A 1 120 ? -17.094 -4.942 8.591 1.00 92.69 120 ARG A C 1
ATOM 913 O O . ARG A 1 120 ? -18.044 -5.643 8.931 1.00 92.69 120 ARG A O 1
ATOM 920 N N . GLY A 1 121 ? -16.289 -5.266 7.582 1.00 95.06 121 GLY A N 1
ATOM 921 C CA . GLY A 1 121 ? -16.363 -6.526 6.841 1.00 95.06 121 GLY A CA 1
ATOM 922 C C . GLY A 1 121 ? -16.170 -7.740 7.748 1.00 95.06 121 GLY A C 1
ATOM 923 O O . GLY A 1 121 ? -17.031 -8.620 7.779 1.00 95.06 121 GLY A O 1
ATOM 924 N N . VAL A 1 122 ? -15.107 -7.739 8.554 1.00 96.00 122 VAL A N 1
ATOM 925 C CA . VAL A 1 122 ? -14.814 -8.806 9.523 1.00 96.00 122 VAL A CA 1
ATOM 926 C C . VAL A 1 122 ? -15.930 -8.929 10.561 1.00 96.00 122 VAL A C 1
ATOM 928 O O . VAL A 1 122 ? -16.451 -10.023 10.762 1.00 96.00 122 VAL A O 1
ATOM 931 N N . CYS A 1 123 ? -16.388 -7.825 11.159 1.00 96.12 123 CYS A N 1
ATOM 932 C CA . CYS A 1 123 ? -17.498 -7.847 12.116 1.00 96.12 123 CYS A CA 1
ATOM 933 C C . CYS A 1 123 ? -18.783 -8.427 11.509 1.00 96.12 123 CYS A C 1
ATOM 935 O O . CYS A 1 123 ? -19.483 -9.206 12.159 1.00 96.12 123 CYS A O 1
ATOM 937 N N . ARG A 1 124 ? -19.104 -8.075 10.254 1.00 95.88 124 ARG A N 1
ATOM 938 C CA . ARG A 1 124 ? -20.261 -8.642 9.540 1.00 95.88 124 ARG A CA 1
ATOM 939 C C . ARG A 1 124 ? -20.093 -10.137 9.304 1.00 95.88 124 ARG A C 1
ATOM 941 O O . ARG A 1 124 ? -21.061 -10.866 9.499 1.00 95.88 124 ARG A O 1
ATOM 948 N N . MET A 1 125 ? -18.900 -10.581 8.912 1.00 97.31 125 MET A N 1
ATOM 949 C CA . MET A 1 125 ? -18.589 -11.995 8.699 1.00 97.31 125 MET A CA 1
ATOM 950 C C . MET A 1 125 ? -18.745 -12.785 10.001 1.00 97.31 125 MET A C 1
ATOM 952 O O . MET A 1 125 ? -19.525 -13.728 10.048 1.00 97.31 125 MET A O 1
ATOM 956 N N . VAL A 1 126 ? -18.114 -12.342 11.092 1.00 97.25 126 VAL A N 1
ATOM 957 C CA . VAL A 1 126 ? -18.219 -12.996 12.408 1.00 97.25 126 VAL A CA 1
ATOM 958 C C . VAL A 1 126 ? -19.671 -13.045 12.881 1.00 97.25 126 VAL A C 1
ATOM 960 O O . VAL A 1 126 ? -20.154 -14.089 13.322 1.00 97.25 126 VAL A O 1
ATOM 963 N N . ARG A 1 127 ? -20.414 -11.943 12.739 1.00 96.38 127 ARG A N 1
ATOM 964 C CA . ARG A 1 127 ? -21.829 -11.915 13.117 1.00 96.38 127 ARG A CA 1
ATOM 965 C C . ARG A 1 127 ? -22.668 -12.874 12.274 1.00 96.38 127 ARG A C 1
ATOM 967 O O . ARG A 1 127 ? -23.489 -13.596 12.831 1.00 96.38 127 ARG A O 1
ATOM 974 N N . ARG A 1 128 ? -22.495 -12.866 10.948 1.00 96.19 128 ARG A N 1
ATOM 975 C CA . ARG A 1 128 ? -23.302 -13.646 9.996 1.00 96.19 128 ARG A CA 1
ATOM 976 C C . ARG A 1 128 ? -22.986 -15.138 10.051 1.00 96.19 128 ARG A C 1
ATOM 978 O O . ARG A 1 128 ? -23.922 -15.932 10.011 1.00 96.19 128 ARG A O 1
ATOM 985 N N . ASP A 1 129 ? -21.707 -15.486 10.118 1.00 97.38 129 ASP A N 1
ATOM 986 C CA . ASP A 1 129 ? -21.226 -16.849 9.882 1.00 97.38 129 ASP A CA 1
ATOM 987 C C . ASP A 1 129 ? -20.987 -17.611 11.186 1.00 97.38 129 ASP A C 1
ATOM 989 O O . ASP A 1 129 ? -21.192 -18.819 11.223 1.00 97.38 129 ASP A O 1
ATOM 993 N N . VAL A 1 130 ? -20.632 -16.915 12.272 1.00 97.25 130 VAL A N 1
ATOM 994 C CA . VAL A 1 130 ? -20.355 -17.543 13.573 1.00 97.25 130 VAL A CA 1
ATOM 995 C C . VAL A 1 130 ? -21.513 -17.311 14.538 1.00 97.25 130 VAL A C 1
ATOM 997 O O . VAL A 1 130 ? -22.230 -18.244 14.896 1.00 97.25 130 VAL A O 1
ATOM 1000 N N . LEU A 1 131 ? -21.754 -16.059 14.935 1.00 97.25 131 LEU A N 1
ATOM 1001 C CA . LEU A 1 131 ? -22.689 -15.768 16.028 1.00 97.25 131 LEU A CA 1
ATOM 1002 C C . LEU A 1 131 ? -24.132 -16.105 15.674 1.00 97.25 131 LEU A C 1
ATOM 1004 O O . LEU A 1 131 ? -24.851 -16.667 16.494 1.00 97.25 131 LEU A O 1
ATOM 1008 N N . ARG A 1 132 ? -24.552 -15.815 14.441 1.00 96.56 132 ARG A N 1
ATOM 1009 C CA . ARG A 1 132 ? -25.898 -16.156 13.976 1.00 96.56 132 ARG A CA 1
ATOM 1010 C C . ARG A 1 132 ? -26.145 -17.661 14.021 1.00 96.56 132 ARG A C 1
ATOM 1012 O O . ARG A 1 132 ? -27.228 -18.070 14.418 1.00 96.56 132 ARG A O 1
ATOM 1019 N N . GLN A 1 133 ? -25.157 -18.469 13.637 1.00 96.94 133 GLN A N 1
ATOM 1020 C CA . GLN A 1 133 ? -25.278 -19.927 13.663 1.00 96.94 133 GLN A CA 1
ATOM 1021 C C . GLN A 1 133 ? -25.366 -20.443 15.100 1.00 96.94 133 GLN A C 1
ATOM 1023 O O . GLN A 1 133 ? -26.217 -21.274 15.400 1.00 96.94 133 GLN A O 1
ATOM 1028 N N . ILE A 1 134 ? -24.566 -19.882 16.011 1.00 96.94 134 ILE A N 1
ATOM 1029 C CA . ILE A 1 134 ? -24.613 -20.216 17.441 1.00 96.94 134 ILE A CA 1
ATOM 1030 C C . ILE A 1 134 ? -25.980 -19.864 18.048 1.00 96.94 134 ILE A C 1
ATOM 1032 O O . ILE A 1 134 ? -26.543 -20.670 18.788 1.00 96.94 134 ILE A O 1
ATOM 1036 N N . VAL A 1 135 ? -26.539 -18.691 17.734 1.00 97.38 135 VAL A N 1
ATOM 1037 C CA . VAL A 1 135 ? -27.859 -18.274 18.241 1.00 97.38 135 VAL A CA 1
ATOM 1038 C C . VAL A 1 135 ? -28.960 -19.192 17.714 1.00 97.38 135 VAL A C 1
ATOM 1040 O O . VAL A 1 135 ? -29.785 -19.654 18.496 1.00 97.38 135 VAL A O 1
ATOM 1043 N N . VAL A 1 136 ? -28.952 -19.510 16.417 1.00 97.00 136 VAL A N 1
ATOM 1044 C CA . VAL A 1 136 ? -29.952 -20.408 15.815 1.00 97.00 136 VAL A CA 1
ATOM 1045 C C . VAL A 1 136 ? -29.847 -21.820 16.396 1.00 97.00 136 VAL A C 1
ATOM 1047 O O . VAL A 1 136 ? -30.874 -22.421 16.701 1.00 97.00 136 VAL A O 1
ATOM 1050 N N . ALA A 1 137 ? -28.630 -22.330 16.605 1.00 96.56 137 ALA A N 1
ATOM 1051 C CA . ALA A 1 137 ? -28.408 -23.661 17.166 1.00 96.56 137 ALA A CA 1
ATOM 1052 C C . ALA A 1 137 ? -28.871 -23.783 18.627 1.00 96.56 137 ALA A C 1
ATOM 1054 O O . ALA A 1 137 ? -29.419 -24.814 19.003 1.00 96.56 137 ALA A O 1
ATOM 1055 N N . ASN A 1 138 ? -28.668 -22.746 19.446 1.00 97.44 138 ASN A N 1
ATOM 1056 C CA . ASN A 1 138 ? -28.996 -22.797 20.876 1.00 97.44 138 ASN A CA 1
ATOM 1057 C C . ASN A 1 138 ? -30.422 -22.335 21.201 1.00 97.44 138 ASN A C 1
ATOM 1059 O O . ASN A 1 138 ? -31.034 -22.846 22.133 1.00 97.44 138 ASN A O 1
ATOM 1063 N N . ALA A 1 139 ? -30.938 -21.347 20.472 1.00 95.00 139 ALA A N 1
ATOM 1064 C CA . ALA A 1 139 ? -32.151 -20.620 20.843 1.00 95.00 139 ALA A CA 1
ATOM 1065 C C . ALA A 1 139 ? -33.251 -20.684 19.762 1.00 95.00 139 ALA A C 1
ATOM 1067 O O . ALA A 1 139 ? -34.367 -20.210 19.969 1.00 95.00 139 ALA A O 1
ATOM 1068 N N . GLY A 1 140 ? -32.957 -21.303 18.616 1.00 94.56 140 GLY A N 1
ATOM 1069 C CA . GLY A 1 140 ? -33.884 -21.452 17.500 1.00 94.56 140 GLY A CA 1
ATOM 1070 C C . GLY A 1 140 ? -33.926 -20.242 16.561 1.00 94.56 140 GLY A C 1
ATOM 1071 O O . GLY A 1 140 ? -33.424 -19.154 16.849 1.00 94.56 140 GLY A O 1
ATOM 1072 N N . ASP A 1 141 ? -34.549 -20.434 15.396 1.00 95.25 141 ASP A N 1
ATOM 1073 C CA . ASP A 1 141 ? -34.535 -19.456 14.294 1.00 95.25 141 ASP A CA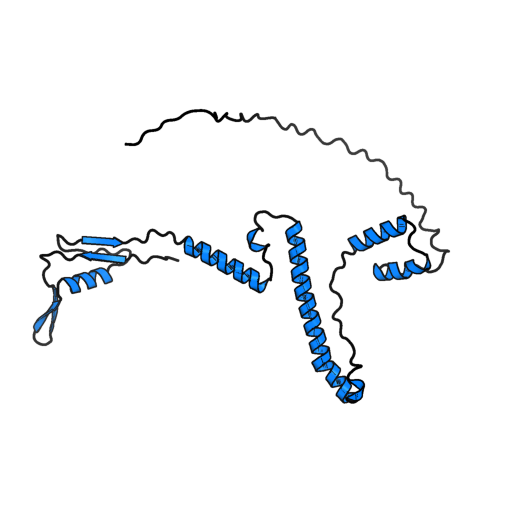 1
ATOM 1074 C C . ASP A 1 141 ? -35.305 -18.158 14.610 1.00 95.25 141 ASP A C 1
ATOM 1076 O O . ASP A 1 141 ? -35.029 -17.101 14.045 1.00 95.25 141 ASP A O 1
ATOM 1080 N N . GLN A 1 142 ? -36.222 -18.195 15.582 1.00 95.62 142 GLN A N 1
ATOM 1081 C CA . GLN A 1 142 ? -37.013 -17.030 15.999 1.00 95.62 142 GLN A CA 1
ATOM 1082 C C . GLN A 1 142 ? -36.153 -15.920 16.624 1.00 95.62 142 GLN A C 1
ATOM 1084 O O . GLN A 1 142 ? -36.482 -14.741 16.501 1.00 95.62 142 GLN A O 1
ATOM 1089 N N . LEU A 1 143 ? -35.028 -16.276 17.254 1.00 93.00 143 LEU A N 1
ATOM 1090 C CA . LEU A 1 143 ? -34.130 -15.330 17.927 1.00 93.00 143 LEU A CA 1
ATOM 1091 C C . LEU A 1 143 ? -32.987 -14.846 17.024 1.00 93.00 143 LEU A C 1
ATOM 1093 O O . LEU A 1 143 ? -32.151 -14.044 17.438 1.00 93.00 143 LEU A O 1
ATOM 1097 N N . ARG A 1 144 ? -32.982 -15.249 15.750 1.00 90.19 144 ARG A N 1
ATOM 1098 C CA . ARG A 1 144 ? -32.018 -14.805 14.733 1.00 90.19 144 ARG A CA 1
ATOM 1099 C C . ARG A 1 144 ? -31.891 -13.275 14.609 1.00 90.19 144 ARG A C 1
ATOM 1101 O O . ARG A 1 144 ? -30.756 -12.815 14.445 1.00 90.19 144 ARG A O 1
ATOM 1108 N N . PRO A 1 145 ? -32.967 -12.463 14.705 1.00 93.44 145 PRO A N 1
ATOM 1109 C CA . PRO A 1 145 ? -32.853 -11.000 14.676 1.00 93.44 145 PRO A CA 1
ATOM 1110 C C . PRO A 1 145 ? -32.101 -10.414 15.878 1.00 93.44 145 PRO A C 1
ATOM 1112 O O . PRO A 1 145 ? -31.505 -9.347 15.758 1.00 93.44 145 PRO A O 1
ATOM 1115 N N . LEU A 1 146 ? -32.067 -11.127 17.007 1.00 93.75 146 LEU A N 1
ATOM 1116 C CA . LEU A 1 146 ? -31.415 -10.700 18.249 1.00 93.75 146 LEU A CA 1
ATOM 1117 C C . LEU A 1 146 ? -29.933 -11.105 18.319 1.00 93.75 146 LEU A C 1
ATOM 1119 O O . LEU A 1 146 ? -29.329 -11.082 19.387 1.00 93.75 146 LEU A O 1
ATOM 1123 N N . THR A 1 147 ? -29.318 -11.467 17.186 1.00 96.06 147 THR A N 1
ATOM 1124 C CA . THR A 1 147 ? -27.885 -11.793 17.145 1.00 96.06 147 THR A CA 1
ATOM 1125 C C . THR A 1 147 ? -27.065 -10.571 17.583 1.00 96.06 147 THR A C 1
ATOM 1127 O O . THR A 1 147 ? -27.225 -9.508 16.969 1.00 96.06 147 THR A O 1
ATOM 1130 N N . PRO A 1 148 ? -26.153 -10.695 18.565 1.00 94.81 148 PRO A N 1
ATOM 1131 C CA . PRO A 1 148 ? -25.386 -9.561 19.071 1.00 94.81 148 PRO A CA 1
ATOM 1132 C C . PRO A 1 148 ? -24.525 -8.910 17.983 1.00 94.81 148 PRO A C 1
ATOM 1134 O O . PRO A 1 148 ? -24.135 -9.535 16.990 1.00 94.81 148 PRO A O 1
ATOM 1137 N N . HIS A 1 149 ? -24.255 -7.618 18.159 1.00 93.25 149 HIS A N 1
ATOM 1138 C CA . HIS A 1 149 ? -23.358 -6.864 17.293 1.00 93.25 149 HIS A CA 1
ATOM 1139 C C . HIS A 1 149 ? -21.913 -7.030 17.771 1.00 93.25 149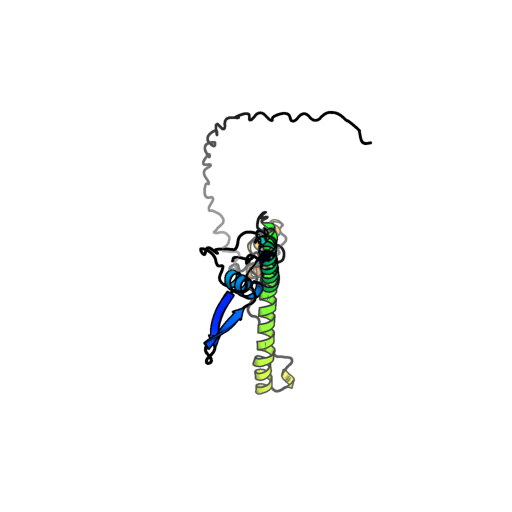 HIS A C 1
ATOM 1141 O O . HIS A 1 149 ? -21.641 -6.944 18.963 1.00 93.25 149 HIS A O 1
ATOM 1147 N N . VAL A 1 150 ? -20.993 -7.253 16.830 1.00 93.81 150 VAL A N 1
ATOM 1148 C CA . VAL A 1 150 ? -19.554 -7.349 17.109 1.00 93.81 150 VAL A CA 1
ATOM 1149 C C . VAL A 1 150 ? -18.890 -6.041 16.718 1.00 93.81 150 VAL A C 1
ATOM 1151 O O . VAL A 1 150 ? -19.069 -5.573 15.591 1.00 93.81 150 VAL A O 1
ATOM 1154 N N . GLY A 1 151 ? -18.108 -5.480 17.633 1.00 91.75 151 GLY A N 1
ATOM 1155 C CA . GLY A 1 151 ? -17.193 -4.374 17.375 1.00 91.75 151 GLY A CA 1
ATOM 1156 C C . GLY A 1 151 ? -15.756 -4.820 17.633 1.00 91.75 151 GLY A C 1
ATOM 1157 O O . GLY A 1 151 ? -15.507 -5.568 18.572 1.00 91.75 151 GLY A O 1
ATOM 1158 N N . LEU A 1 152 ? -14.816 -4.359 16.806 1.00 87.81 152 LEU A N 1
ATOM 1159 C CA . LEU A 1 152 ? -13.369 -4.547 17.005 1.00 87.81 152 LEU A CA 1
ATOM 1160 C C . LEU A 1 152 ? -12.721 -3.306 17.648 1.00 87.81 152 LEU A C 1
ATOM 1162 O O . LEU A 1 152 ? -11.540 -3.037 17.433 1.00 87.81 152 LEU A O 1
ATOM 1166 N N . GLY A 1 153 ? -13.522 -2.532 18.386 1.00 80.75 153 GLY A N 1
ATOM 1167 C CA . GLY A 1 153 ? -13.158 -1.212 18.890 1.00 80.75 153 GLY A CA 1
ATOM 1168 C C . GLY A 1 153 ? -13.038 -0.158 17.787 1.00 80.75 153 GLY A C 1
ATOM 1169 O O . GLY A 1 153 ? -12.757 -0.461 16.617 1.00 80.75 153 GLY A O 1
ATOM 1170 N N . ASP A 1 154 ? -13.229 1.095 18.180 1.00 68.31 154 ASP A N 1
ATOM 1171 C CA . ASP A 1 154 ? -12.856 2.234 17.356 1.00 68.31 154 ASP A CA 1
ATOM 1172 C C . ASP A 1 154 ? -11.349 2.434 17.530 1.00 68.31 154 ASP A C 1
ATOM 1174 O O . ASP A 1 154 ? -10.868 2.732 18.614 1.00 68.31 154 ASP A O 1
ATOM 1178 N N . ALA A 1 155 ? -10.587 2.179 16.465 1.00 55.06 155 ALA A N 1
ATOM 1179 C CA . ALA A 1 155 ? -9.173 2.570 16.412 1.00 55.06 155 ALA A CA 1
ATOM 1180 C C . ALA A 1 155 ? -9.016 3.930 15.732 1.00 55.06 155 ALA A C 1
ATOM 1182 O O . ALA A 1 155 ? -7.966 4.218 15.172 1.00 55.06 155 ALA A O 1
ATOM 1183 N N . GLU A 1 156 ? -10.081 4.731 15.723 1.00 58.66 156 GLU A N 1
ATOM 1184 C CA . GLU A 1 156 ? -9.897 6.155 15.534 1.00 58.66 156 GLU A CA 1
ATOM 1185 C C . GLU A 1 156 ? -9.196 6.625 16.797 1.00 58.66 156 GLU A C 1
ATOM 1187 O O . GLU A 1 156 ? -9.789 6.663 17.878 1.00 58.66 156 GLU A O 1
ATOM 1192 N N . THR A 1 157 ? -7.923 6.977 16.661 1.00 58.69 157 THR A N 1
ATOM 1193 C CA . THR A 1 157 ? -7.349 7.986 17.534 1.00 58.69 157 THR A CA 1
ATOM 1194 C C . THR A 1 157 ? -8.172 9.233 17.238 1.00 58.69 157 THR A C 1
ATOM 1196 O O . THR A 1 157 ? -7.813 10.036 16.382 1.00 58.69 157 THR A O 1
ATOM 1199 N N . GLN A 1 158 ? -9.345 9.376 17.876 1.00 59.09 158 GLN A N 1
ATOM 1200 C CA . GLN A 1 158 ? -9.982 10.682 17.955 1.00 59.09 158 GLN A CA 1
ATOM 1201 C C . GLN A 1 158 ? -8.858 11.617 18.354 1.00 59.09 158 GLN A C 1
ATOM 1203 O O . GLN A 1 158 ? -8.053 11.255 19.214 1.00 59.09 158 GLN A O 1
ATOM 1208 N N . ASN A 1 159 ? -8.727 12.747 17.668 1.00 72.12 159 ASN A N 1
ATOM 1209 C CA . ASN A 1 159 ? -7.696 13.705 18.003 1.00 72.12 159 ASN A CA 1
ATOM 1210 C C . ASN A 1 159 ? -8.021 14.218 19.417 1.00 72.12 159 ASN A C 1
ATOM 1212 O O . ASN A 1 159 ? -8.745 15.197 19.587 1.00 72.12 159 ASN A O 1
ATOM 1216 N N . LEU A 1 160 ? -7.567 13.477 20.434 1.00 80.00 160 LEU A N 1
ATOM 1217 C CA . LEU A 1 160 ? -7.882 13.699 21.837 1.00 80.00 160 LEU A CA 1
ATOM 1218 C C . LEU A 1 160 ? -7.373 15.074 22.216 1.00 80.00 160 LEU A C 1
ATOM 1220 O O . LEU A 1 160 ? -8.014 15.759 22.990 1.00 80.00 160 LEU A O 1
ATOM 1224 N N . GLN A 1 161 ? -6.297 15.529 21.576 1.00 82.94 161 GLN A N 1
ATOM 1225 C CA . GLN A 1 161 ? -5.806 16.887 21.700 1.00 82.94 161 GLN A CA 1
ATOM 1226 C C . GLN A 1 161 ? -6.826 17.921 21.202 1.00 82.94 161 GLN A C 1
ATOM 1228 O O . GLN A 1 161 ? -7.078 18.900 21.903 1.00 82.94 161 GLN A O 1
ATOM 1233 N N . ALA A 1 162 ? -7.461 17.711 20.045 1.00 85.31 162 ALA A N 1
ATOM 1234 C CA . ALA A 1 162 ? -8.529 18.589 19.563 1.00 85.31 162 ALA A CA 1
ATOM 1235 C C . ALA A 1 162 ? -9.758 18.555 20.488 1.00 85.31 162 ALA A C 1
ATOM 1237 O O . ALA A 1 162 ? -10.314 19.608 20.805 1.00 85.31 162 ALA A O 1
ATOM 1238 N N . LEU A 1 163 ? -10.145 17.374 20.981 1.00 86.25 163 LEU A N 1
ATOM 1239 C CA . LEU A 1 163 ? -11.249 17.228 21.935 1.00 86.25 163 LEU A CA 1
ATOM 1240 C C . LEU A 1 163 ? -10.942 17.858 23.296 1.00 86.25 163 LEU A C 1
ATOM 1242 O O . LEU A 1 163 ? -11.796 18.549 23.839 1.00 86.25 163 LEU A O 1
ATOM 1246 N N . TRP A 1 164 ? -9.730 17.692 23.824 1.00 88.38 164 TRP A N 1
ATOM 1247 C CA . TRP A 1 164 ? -9.255 18.347 25.044 1.00 88.38 164 TRP A CA 1
ATOM 1248 C C . TRP A 1 164 ? -9.228 19.857 24.874 1.00 88.38 164 TRP A C 1
ATOM 1250 O O . TRP A 1 164 ? -9.670 20.579 25.762 1.00 88.38 164 TRP A O 1
ATOM 1260 N N . THR A 1 165 ? -8.775 20.343 23.718 1.00 92.12 165 THR A N 1
ATOM 1261 C CA . THR A 1 165 ? -8.762 21.777 23.412 1.00 92.12 165 THR A CA 1
ATOM 1262 C C . THR A 1 165 ? -10.182 22.337 23.372 1.00 92.12 165 THR A C 1
ATOM 1264 O O . THR A 1 165 ? -10.458 23.348 24.016 1.00 92.12 165 THR A O 1
ATOM 1267 N N . ALA A 1 166 ? -11.107 21.658 22.688 1.00 90.88 166 ALA A N 1
ATOM 1268 C CA . ALA A 1 166 ? -12.511 22.056 22.636 1.00 90.88 166 ALA A CA 1
ATOM 1269 C C . ALA A 1 166 ? -13.179 21.991 24.020 1.00 90.88 166 ALA A C 1
ATOM 1271 O O . ALA A 1 166 ? -13.863 22.929 24.425 1.00 90.88 166 ALA A O 1
ATOM 1272 N N . ALA A 1 167 ? -12.940 20.923 24.782 1.00 91.81 167 ALA A N 1
ATOM 1273 C CA . ALA A 1 167 ? -13.463 20.771 26.133 1.00 91.81 167 ALA A CA 1
ATOM 1274 C C . ALA A 1 167 ? -12.914 21.849 27.080 1.00 91.81 167 ALA A C 1
ATOM 1276 O O . ALA A 1 167 ? -13.679 22.435 27.840 1.00 91.81 167 ALA A O 1
ATOM 1277 N N . ALA A 1 168 ? -11.623 22.182 27.001 1.00 91.94 168 ALA A N 1
ATOM 1278 C CA . ALA A 1 168 ? -11.023 23.258 27.787 1.00 91.94 168 ALA A CA 1
ATOM 1279 C C . ALA A 1 168 ? -11.622 24.630 27.436 1.00 91.94 168 ALA A C 1
ATOM 1281 O O . ALA A 1 168 ? -11.878 25.439 28.329 1.00 91.94 168 ALA A O 1
ATOM 1282 N N . GLN A 1 169 ? -11.888 24.893 26.153 1.00 93.94 169 GLN A N 1
ATOM 1283 C CA . GLN A 1 169 ? -12.552 26.123 25.709 1.00 93.94 169 GLN A CA 1
ATOM 1284 C C . GLN A 1 169 ? -13.994 26.215 26.226 1.00 93.94 169 GLN A C 1
ATOM 1286 O O . GLN A 1 169 ? -14.383 27.250 26.765 1.00 93.94 169 GLN A O 1
ATOM 1291 N N . LEU A 1 170 ? -14.767 25.130 26.130 1.00 92.19 170 LEU A N 1
ATOM 1292 C CA . LEU A 1 170 ? -16.143 25.069 26.638 1.00 92.19 170 LEU A CA 1
ATOM 1293 C C . LEU A 1 170 ? -16.210 25.183 28.167 1.00 92.19 170 LEU A C 1
ATOM 1295 O O . LEU A 1 170 ? -17.097 25.854 28.695 1.00 92.19 170 LEU A O 1
ATOM 1299 N N . ALA A 1 171 ? -15.250 24.585 28.877 1.00 91.88 171 ALA A N 1
ATOM 1300 C CA . ALA A 1 171 ? -15.130 24.708 30.325 1.00 91.88 171 ALA A CA 1
ATOM 1301 C C . ALA A 1 171 ? -14.817 26.153 30.745 1.00 91.88 171 ALA A C 1
ATOM 1303 O O . ALA A 1 171 ? -15.468 26.679 31.643 1.00 91.88 171 ALA A O 1
ATOM 1304 N N . ARG A 1 172 ? -13.886 26.831 30.054 1.00 91.75 172 ARG A N 1
ATOM 1305 C CA . ARG A 1 172 ? -13.585 28.259 30.284 1.00 91.75 172 ARG A CA 1
ATOM 1306 C C . ARG A 1 172 ? -14.776 29.170 29.992 1.00 91.75 172 ARG A C 1
ATOM 1308 O O . ARG A 1 172 ? -14.946 30.176 30.668 1.00 91.75 172 ARG A O 1
ATOM 1315 N N . ALA A 1 173 ? -15.601 28.814 29.010 1.00 92.81 173 ALA A N 1
ATOM 1316 C CA . ALA A 1 173 ? -16.823 29.541 28.677 1.00 92.81 173 ALA A CA 1
ATOM 1317 C C . ALA A 1 173 ? -17.981 29.288 29.664 1.00 92.81 173 ALA A C 1
ATOM 1319 O O . ALA A 1 173 ? -19.043 29.887 29.510 1.00 92.81 173 ALA A O 1
ATOM 1320 N N . GLY A 1 174 ? -17.808 28.402 30.654 1.00 90.94 174 GLY A N 1
ATOM 1321 C CA . GLY A 1 174 ? -18.851 28.065 31.625 1.00 90.94 174 GLY A CA 1
ATOM 1322 C C . GLY A 1 174 ? -20.032 27.306 31.017 1.00 90.94 174 GLY A C 1
ATOM 1323 O O . GLY A 1 174 ? -21.138 27.372 31.544 1.00 90.94 174 GLY A O 1
ATOM 1324 N N . TYR A 1 175 ? -19.824 26.613 29.892 1.00 92.62 175 TYR A N 1
ATOM 1325 C CA . TYR A 1 175 ? -20.907 25.942 29.167 1.00 92.62 175 TYR A CA 1
ATOM 1326 C C . TYR A 1 175 ? -21.337 24.614 29.815 1.00 92.62 175 TYR A C 1
ATOM 1328 O O . TYR A 1 175 ? -22.454 24.152 29.592 1.00 92.62 175 TYR A O 1
ATOM 1336 N N . PHE A 1 176 ? -20.459 23.984 30.603 1.00 90.75 176 PHE A N 1
ATOM 1337 C CA . PHE A 1 176 ? -20.756 22.711 31.258 1.00 90.75 176 PHE A CA 1
ATOM 1338 C C . PHE A 1 176 ? -21.470 22.908 32.591 1.00 90.75 176 PHE A C 1
ATOM 1340 O O . PHE A 1 176 ? -20.974 23.596 33.481 1.00 90.75 176 PHE A O 1
ATOM 1347 N N . ASP A 1 177 ? -22.595 22.217 32.745 1.00 88.94 177 ASP A N 1
ATOM 1348 C CA . ASP A 1 177 ? -23.231 22.035 34.046 1.00 88.94 177 ASP A CA 1
ATOM 1349 C C . ASP A 1 177 ? -22.516 20.939 34.857 1.00 88.94 177 ASP A C 1
ATOM 1351 O O . ASP A 1 177 ? -21.947 19.998 34.291 1.00 88.94 177 ASP A O 1
ATOM 1355 N N . ALA A 1 178 ? -22.574 21.014 36.191 1.00 86.12 178 ALA A N 1
ATOM 1356 C CA . ALA A 1 178 ? -21.908 20.056 37.080 1.00 86.12 178 ALA A CA 1
ATOM 1357 C C . ALA A 1 178 ? -22.357 18.602 36.836 1.00 86.12 178 ALA A C 1
ATOM 1359 O O . ALA A 1 178 ? -21.570 17.671 37.006 1.00 86.12 178 ALA A O 1
ATOM 1360 N N . SER A 1 179 ? -23.597 18.401 36.373 1.00 89.06 179 SER A N 1
ATOM 1361 C CA . SER A 1 179 ? -24.129 17.081 36.010 1.00 89.06 179 SER A CA 1
ATOM 1362 C C . SER A 1 179 ? -23.504 16.477 34.744 1.00 89.06 179 SER A C 1
ATOM 1364 O O . SER A 1 179 ? -23.560 15.261 34.551 1.00 89.06 179 SER A O 1
ATOM 1366 N N . GLN A 1 180 ? -22.905 17.298 33.876 1.00 89.12 180 GLN A N 1
ATOM 1367 C CA . GLN A 1 180 ? -22.347 16.876 32.587 1.00 89.12 180 GLN A CA 1
ATOM 1368 C C . GLN A 1 180 ? -20.865 16.501 32.678 1.00 89.12 180 GLN A C 1
ATOM 1370 O O . GLN A 1 180 ? -20.389 15.706 31.868 1.00 89.12 180 GLN A O 1
ATOM 1375 N N . LEU A 1 181 ? -20.150 17.029 33.677 1.00 88.00 181 LEU A N 1
ATOM 1376 C CA . LEU A 1 181 ? -18.713 16.812 33.865 1.00 88.00 181 LEU A CA 1
ATOM 1377 C C . LEU A 1 181 ? -18.312 15.327 33.928 1.00 88.00 181 LEU A C 1
ATOM 1379 O O . LEU A 1 181 ? -17.385 14.973 33.208 1.00 88.00 181 LEU A O 1
ATOM 1383 N N . PRO A 1 182 ? -19.027 14.426 34.637 1.00 88.75 182 PRO A N 1
ATOM 1384 C CA . PRO A 1 182 ? -18.650 13.010 34.676 1.00 88.75 182 PRO A CA 1
ATOM 1385 C C . PRO A 1 182 ? -18.669 12.343 33.296 1.00 88.75 182 PRO A C 1
ATOM 1387 O O . PRO A 1 182 ? -17.842 11.489 32.992 1.00 88.75 182 PRO A O 1
ATOM 1390 N N . LYS A 1 183 ? -19.609 12.754 32.438 1.00 86.12 183 LYS A N 1
ATOM 1391 C CA . LYS A 1 183 ? -19.739 12.214 31.083 1.00 86.12 183 LYS A CA 1
ATOM 1392 C C . LYS A 1 183 ? -18.697 12.796 30.131 1.00 86.12 183 LYS A C 1
ATOM 1394 O O . LYS A 1 183 ? -18.259 12.110 29.213 1.00 86.12 183 LYS A O 1
ATOM 1399 N N . VAL A 1 184 ? -18.297 14.050 30.349 1.00 88.38 184 VAL A N 1
ATOM 1400 C CA . VAL A 1 184 ? -17.161 14.659 29.646 1.00 88.38 184 VAL A CA 1
ATOM 1401 C C . VAL A 1 184 ? -15.861 13.965 30.054 1.00 88.38 184 VAL A C 1
ATOM 1403 O O . VAL A 1 184 ? -15.054 13.657 29.185 1.00 88.38 184 VAL A O 1
ATOM 1406 N N . ASP A 1 185 ? -15.685 13.649 31.337 1.00 88.00 185 ASP A N 1
ATOM 1407 C CA . ASP A 1 185 ? -14.508 12.931 31.829 1.00 88.00 185 ASP A CA 1
ATOM 1408 C C . ASP A 1 185 ? -14.416 11.520 31.227 1.00 88.00 185 ASP A C 1
ATOM 1410 O O . ASP A 1 185 ? -13.357 11.141 30.736 1.00 88.00 185 ASP A O 1
ATOM 1414 N N . GLU A 1 186 ? -15.528 10.777 31.165 1.00 85.38 186 GLU A N 1
ATOM 1415 C CA . GLU A 1 186 ? -15.594 9.472 30.487 1.00 85.38 186 GLU A CA 1
ATOM 1416 C C . GLU A 1 186 ? -15.238 9.586 28.996 1.00 85.38 186 GLU A C 1
ATOM 1418 O O . GLU A 1 186 ? -14.445 8.799 28.479 1.00 85.38 186 GLU A O 1
ATOM 1423 N N . LEU A 1 187 ? -15.772 10.602 28.307 1.00 85.12 187 LEU A N 1
ATOM 1424 C CA . LEU A 1 187 ? -15.505 10.844 26.887 1.00 85.12 187 LEU A CA 1
ATOM 1425 C C . LEU A 1 187 ? -14.037 11.203 26.619 1.00 85.12 187 LEU A C 1
ATOM 1427 O O . LEU A 1 187 ? -13.485 10.816 25.592 1.00 85.12 187 LEU A O 1
ATOM 1431 N N . LEU A 1 188 ? -13.399 11.924 27.540 1.00 87.31 188 LEU A N 1
ATOM 1432 C CA . LEU A 1 188 ? -11.985 12.292 27.462 1.00 87.31 188 LEU A CA 1
ATOM 1433 C C . LEU A 1 188 ? -11.046 11.229 28.049 1.00 87.31 188 LEU A C 1
ATOM 1435 O O . LEU A 1 188 ? -9.831 11.436 28.043 1.00 87.31 188 LEU A O 1
ATOM 1439 N N . ASN A 1 189 ? -11.598 10.113 28.537 1.00 84.88 189 ASN A N 1
ATOM 1440 C CA . ASN A 1 189 ? -10.886 9.046 29.235 1.00 84.88 189 ASN A CA 1
ATOM 1441 C C . ASN A 1 189 ? -10.075 9.555 30.446 1.00 84.88 189 ASN A C 1
ATOM 1443 O O . ASN A 1 189 ? -8.964 9.094 30.718 1.00 84.88 189 ASN A O 1
ATOM 1447 N N . LEU A 1 190 ? -10.624 10.548 31.148 1.00 86.00 190 LEU A N 1
ATOM 1448 C CA . LEU A 1 190 ? -10.075 11.087 32.385 1.00 86.00 190 LEU A CA 1
ATOM 1449 C C . LEU A 1 190 ? -10.495 10.208 33.572 1.00 86.00 190 LEU A C 1
ATOM 1451 O O . LEU A 1 190 ? -11.574 9.609 33.555 1.00 86.00 190 LEU A O 1
ATOM 1455 N N . PRO A 1 191 ? -9.667 10.126 34.628 1.00 85.44 191 PRO A N 1
ATOM 1456 C CA . PRO A 1 191 ? -10.059 9.437 35.847 1.00 85.44 191 PRO A CA 1
ATOM 1457 C C . PRO A 1 191 ? -11.325 10.082 36.440 1.00 85.44 191 PRO A C 1
ATOM 1459 O O . PRO A 1 191 ? -11.463 11.308 36.405 1.00 85.44 191 PRO A O 1
ATOM 1462 N N . PRO A 1 192 ? -12.252 9.279 36.991 1.00 81.81 192 PRO A N 1
ATOM 1463 C CA . PRO A 1 192 ? -13.503 9.790 37.535 1.00 81.81 192 PRO A CA 1
ATOM 1464 C C . PRO A 1 192 ? -13.229 10.779 38.671 1.00 81.81 192 PRO A C 1
ATOM 1466 O O . PRO A 1 192 ? -12.450 10.491 39.583 1.00 81.81 192 PRO A O 1
ATOM 1469 N N . ARG A 1 193 ? -13.893 11.940 38.636 1.00 76.88 193 ARG A N 1
ATOM 1470 C CA . ARG A 1 193 ? -13.822 12.920 39.727 1.00 76.88 193 ARG A CA 1
ATOM 1471 C C . ARG A 1 193 ? -14.420 12.313 40.992 1.00 76.88 193 ARG A C 1
ATOM 1473 O O . ARG A 1 193 ? -15.527 11.774 40.969 1.00 76.88 193 ARG A O 1
ATOM 1480 N N . LEU A 1 194 ? -13.696 12.420 42.102 1.00 69.12 194 LEU A N 1
ATOM 1481 C CA . LEU A 1 194 ? -14.220 12.057 43.413 1.00 69.12 194 LEU A CA 1
ATOM 1482 C C . LEU A 1 194 ? -15.414 12.973 43.713 1.00 69.12 194 LEU A C 1
ATOM 1484 O O . LEU A 1 194 ? -15.306 14.194 43.653 1.00 69.12 194 LEU A O 1
ATOM 1488 N N . ALA A 1 195 ? -16.579 12.381 43.977 1.00 56.59 195 ALA A N 1
ATOM 1489 C CA . ALA A 1 195 ? -17.852 13.090 44.136 1.00 56.59 195 ALA A CA 1
ATOM 1490 C C . ALA A 1 195 ? -17.948 13.934 45.425 1.00 56.59 195 ALA A C 1
ATOM 1492 O O . ALA A 1 195 ? -19.018 14.443 45.754 1.00 56.59 195 ALA A O 1
ATOM 1493 N N . THR A 1 196 ? -16.860 14.063 46.180 1.00 53.41 196 THR A N 1
ATOM 1494 C CA . THR A 1 196 ? -16.799 14.784 47.446 1.00 53.41 196 THR A CA 1
ATOM 1495 C C . THR A 1 196 ? -16.312 16.219 47.223 1.00 53.41 196 THR A C 1
ATOM 1497 O O . THR A 1 196 ? -15.144 16.419 46.899 1.00 53.41 196 THR A O 1
ATOM 1500 N N . PRO A 1 197 ? -17.149 17.244 47.493 1.00 51.12 197 PRO A N 1
ATOM 1501 C CA . PRO A 1 197 ? -16.735 18.653 47.465 1.00 51.12 197 PRO A CA 1
ATOM 1502 C C . PRO A 1 197 ? -15.661 19.013 48.508 1.00 51.12 197 PRO A C 1
ATOM 1504 O O . PRO A 1 197 ? -15.206 20.146 48.543 1.00 51.12 197 PRO A O 1
ATOM 1507 N N . ALA A 1 198 ? -15.289 18.077 49.385 1.00 49.88 198 ALA A N 1
ATOM 1508 C CA . ALA A 1 198 ? -14.418 18.316 50.532 1.00 49.88 198 ALA A CA 1
ATOM 1509 C C . ALA A 1 198 ? -12.918 18.102 50.251 1.00 49.88 198 ALA A C 1
ATOM 1511 O O . ALA A 1 198 ? -12.104 18.421 51.107 1.00 49.88 198 ALA A O 1
ATOM 1512 N N . GLU A 1 199 ? -12.535 17.563 49.088 1.00 49.94 199 GLU A N 1
ATOM 1513 C CA . GLU A 1 199 ? -11.126 17.231 48.798 1.00 49.94 199 GLU A CA 1
ATOM 1514 C C . GLU A 1 199 ? -10.490 18.118 47.713 1.00 49.94 199 GLU A C 1
ATOM 1516 O O . GLU A 1 199 ? -9.284 18.048 47.494 1.00 49.94 199 GLU A O 1
ATOM 1521 N N . SER A 1 200 ? -11.255 19.010 47.070 1.00 48.09 200 SER A N 1
ATOM 1522 C CA . SER A 1 200 ? -10.716 19.959 46.081 1.00 48.09 200 SER A CA 1
ATOM 1523 C C . SER A 1 200 ? -10.125 21.239 46.686 1.00 48.09 200 SER A C 1
ATOM 1525 O O . SER A 1 200 ? -9.524 22.017 45.954 1.00 48.09 200 SER A O 1
ATOM 1527 N N . GLU A 1 201 ? -10.257 21.464 47.997 1.00 48.12 201 GLU A N 1
ATOM 1528 C CA . GLU A 1 201 ? -9.654 22.624 48.682 1.00 48.12 201 GLU A CA 1
ATOM 1529 C C . GLU A 1 201 ? -8.165 22.419 49.034 1.00 48.12 201 GLU A C 1
ATOM 1531 O O . GLU A 1 201 ? -7.517 23.344 49.504 1.00 48.12 201 GLU A O 1
ATOM 1536 N N . GLY A 1 202 ? -7.588 21.235 48.783 1.00 43.50 202 GLY A N 1
ATOM 1537 C CA . GLY A 1 202 ? -6.201 20.909 49.159 1.00 43.50 202 GLY A CA 1
ATOM 1538 C C . GLY A 1 202 ? -5.150 20.984 48.045 1.00 43.50 202 GLY A C 1
ATOM 1539 O O . GLY A 1 202 ? -3.997 20.653 48.296 1.00 43.50 202 GLY A O 1
ATOM 1540 N N . LEU A 1 203 ? -5.523 21.357 46.816 1.00 49.16 203 LEU A N 1
ATOM 1541 C CA . LEU A 1 203 ? -4.622 21.354 45.647 1.00 49.16 203 LEU A CA 1
ATOM 1542 C C . LEU A 1 203 ? -4.484 22.731 44.971 1.00 49.16 203 LEU A C 1
ATOM 1544 O O . LEU A 1 203 ? -3.926 22.817 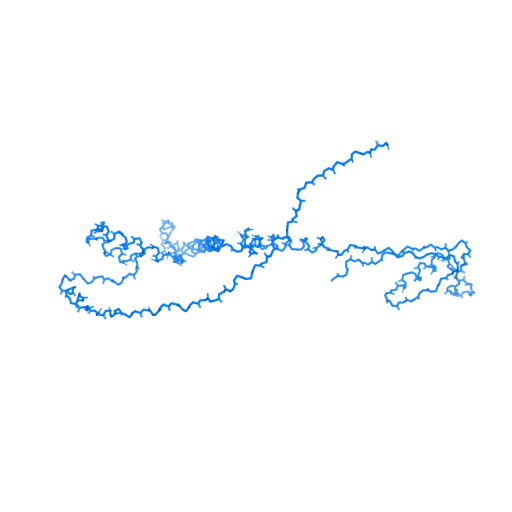43.881 1.00 49.16 203 LEU A O 1
ATOM 1548 N N . ALA A 1 204 ? -4.999 23.796 45.596 1.00 49.44 204 ALA A N 1
ATOM 1549 C CA . ALA A 1 204 ? -4.992 25.149 45.032 1.00 49.44 204 ALA A CA 1
ATOM 1550 C C . ALA A 1 204 ? -3.837 26.050 45.514 1.00 49.44 204 ALA A C 1
ATOM 1552 O O . ALA A 1 204 ? -3.648 27.105 44.922 1.00 49.44 204 ALA A O 1
ATOM 1553 N N . ASP A 1 205 ? -3.032 25.623 46.492 1.00 46.84 205 ASP A N 1
ATOM 1554 C CA . ASP A 1 205 ? -1.929 26.428 47.037 1.00 46.84 205 ASP A CA 1
ATOM 1555 C C . ASP A 1 205 ? -0.577 25.718 46.845 1.00 46.84 205 ASP A C 1
ATOM 1557 O O . ASP A 1 205 ? 0.051 25.255 47.793 1.00 46.84 205 ASP A O 1
ATOM 1561 N N . ASP A 1 206 ? -0.125 25.618 45.597 1.00 44.84 206 ASP A N 1
ATOM 1562 C CA . ASP A 1 206 ? 1.313 25.580 45.305 1.00 44.84 206 ASP A CA 1
ATOM 1563 C C . ASP A 1 206 ? 1.578 26.642 44.235 1.00 44.84 206 ASP A C 1
ATOM 1565 O O . ASP A 1 206 ? 1.715 26.371 43.039 1.00 44.84 206 ASP A O 1
ATOM 1569 N N . GLU A 1 207 ? 1.549 27.901 44.684 1.00 46.97 207 GLU A N 1
ATOM 1570 C CA . GLU A 1 207 ? 2.190 29.015 43.996 1.00 46.97 207 GLU A CA 1
ATOM 1571 C C . GLU A 1 207 ? 3.695 28.728 43.942 1.00 46.97 207 GLU A C 1
ATOM 1573 O O . GLU A 1 207 ? 4.490 29.225 44.737 1.00 46.97 207 GLU A O 1
ATOM 1578 N N . GLY A 1 208 ? 4.093 27.892 42.986 1.00 40.62 208 GLY A N 1
ATOM 1579 C CA . GLY A 1 208 ? 5.470 27.819 42.545 1.00 40.62 208 GLY A CA 1
ATOM 1580 C C . GLY A 1 208 ? 5.852 29.177 41.970 1.00 40.62 208 GLY A C 1
ATOM 1581 O O . GLY A 1 208 ? 5.451 29.517 40.855 1.00 40.62 208 GLY A O 1
ATOM 1582 N N . GLU A 1 209 ? 6.623 29.942 42.743 1.00 48.06 209 GLU A N 1
ATOM 1583 C CA . GLU A 1 209 ? 7.445 31.058 42.285 1.00 48.06 209 GLU A CA 1
ATOM 1584 C C . GLU A 1 209 ? 8.183 30.653 40.998 1.00 48.06 209 GLU A C 1
ATOM 1586 O O . GLU A 1 209 ? 9.257 30.050 41.023 1.00 48.06 209 GLU A O 1
ATOM 1591 N N . GLN A 1 210 ? 7.618 30.992 39.840 1.00 46.00 210 GLN A N 1
ATOM 1592 C CA . GLN A 1 210 ? 8.382 31.036 38.604 1.00 46.00 210 GLN A CA 1
ATOM 1593 C C . GLN A 1 210 ? 9.166 32.340 38.620 1.00 46.00 210 GLN A C 1
ATOM 1595 O O . GLN A 1 210 ? 8.663 33.412 38.276 1.00 46.00 210 GLN A O 1
ATOM 1600 N N . GLY A 1 211 ? 10.416 32.223 39.066 1.00 40.09 211 GLY A N 1
ATOM 1601 C CA . GLY A 1 211 ? 11.435 33.228 38.839 1.00 40.09 211 GLY A CA 1
ATOM 1602 C C . GLY A 1 211 ? 11.445 33.627 37.367 1.00 40.09 211 GLY A C 1
ATOM 1603 O O . GLY A 1 211 ? 11.520 32.788 36.469 1.00 40.09 211 GLY A O 1
ATOM 1604 N N . GLN A 1 212 ? 11.365 34.931 37.127 1.00 43.44 212 GLN A N 1
ATOM 1605 C CA . GLN A 1 212 ? 11.735 35.523 35.853 1.00 43.44 212 GLN A CA 1
ATOM 1606 C C . GLN A 1 212 ? 13.239 35.304 35.640 1.00 43.44 212 GLN A C 1
ATOM 1608 O O . GLN A 1 212 ? 14.053 36.161 35.981 1.00 43.44 212 GLN A O 1
ATOM 1613 N N . GLU A 1 213 ? 13.626 34.160 35.078 1.00 44.12 213 GLU A N 1
ATOM 1614 C CA . GLU A 1 213 ? 14.907 34.054 34.387 1.00 44.12 213 GLU A CA 1
ATOM 1615 C C . GLU A 1 213 ? 14.797 34.857 33.090 1.00 44.12 213 GLU A C 1
ATOM 1617 O O . GLU A 1 213 ? 14.175 34.454 32.107 1.00 44.12 213 GLU A O 1
ATOM 1622 N N . GLN A 1 214 ? 15.381 36.054 33.131 1.00 45.91 214 GLN A N 1
ATOM 1623 C CA . GLN A 1 214 ? 15.726 36.834 31.953 1.00 45.91 214 GLN A CA 1
ATOM 1624 C C . GLN A 1 214 ? 16.538 35.948 31.005 1.00 45.91 214 GLN A C 1
ATOM 1626 O O . GLN A 1 214 ? 17.696 35.632 31.276 1.00 45.91 214 GLN A O 1
ATOM 1631 N N . GLN A 1 215 ? 15.942 35.564 29.877 1.00 52.62 215 GLN A N 1
ATOM 1632 C CA . GLN A 1 215 ? 16.719 35.099 28.736 1.00 52.62 215 GLN A CA 1
ATOM 1633 C C . GLN A 1 215 ? 17.688 36.221 28.326 1.00 52.62 215 GLN A C 1
ATOM 1635 O O . GLN A 1 215 ? 17.235 37.347 28.094 1.00 52.62 215 GLN A O 1
ATOM 1640 N N . PRO A 1 216 ? 19.004 35.960 28.232 1.00 64.12 216 PRO A N 1
ATOM 1641 C CA . PRO A 1 216 ? 19.912 36.902 27.599 1.00 64.12 216 PRO A CA 1
ATOM 1642 C C . PRO A 1 216 ? 19.514 37.071 26.122 1.00 64.12 216 PRO A C 1
ATOM 1644 O O . PRO A 1 216 ? 19.052 36.108 25.501 1.00 64.12 216 PRO A O 1
ATOM 1647 N N . PRO A 1 217 ? 19.665 38.281 25.552 1.00 71.44 217 PRO A N 1
ATOM 1648 C CA . PRO A 1 217 ? 19.329 38.529 24.157 1.00 71.44 217 PRO A CA 1
ATOM 1649 C C . PRO A 1 217 ? 20.141 37.605 23.234 1.00 71.44 217 PRO A C 1
ATOM 1651 O O . PRO A 1 217 ? 21.298 37.298 23.543 1.00 71.44 217 PRO A O 1
ATOM 1654 N N . PRO A 1 218 ? 19.557 37.156 22.108 1.00 71.81 218 PRO A N 1
ATOM 1655 C CA . PRO A 1 218 ? 20.264 36.326 21.144 1.00 71.81 218 PRO A CA 1
ATOM 1656 C C . PRO A 1 218 ? 21.506 37.059 20.608 1.00 71.81 218 PRO A C 1
ATOM 1658 O O . PRO A 1 218 ? 21.477 38.285 20.458 1.00 71.81 218 PRO A O 1
ATOM 1661 N N . PRO A 1 219 ? 22.606 36.335 20.331 1.00 61.84 219 PRO A N 1
ATOM 1662 C CA . PRO A 1 219 ? 23.794 36.921 19.727 1.00 61.84 219 PRO A CA 1
ATOM 1663 C C . PRO A 1 219 ? 23.436 37.508 18.360 1.00 61.84 219 PRO A C 1
ATOM 1665 O O . PRO A 1 219 ? 22.748 36.868 17.566 1.00 61.84 219 PRO A O 1
ATOM 1668 N N . ALA A 1 220 ? 23.905 38.730 18.110 1.00 53.69 220 ALA A N 1
ATOM 1669 C CA . ALA A 1 220 ? 23.826 39.373 16.811 1.00 53.69 220 ALA A CA 1
ATOM 1670 C C . ALA A 1 220 ? 24.492 38.469 15.765 1.00 53.69 220 ALA A C 1
ATOM 1672 O O . ALA A 1 220 ? 25.705 38.255 15.801 1.00 53.69 220 ALA A O 1
ATOM 1673 N N . THR A 1 221 ? 23.686 37.914 14.866 1.00 48.12 221 THR A N 1
ATOM 1674 C CA . THR A 1 221 ? 24.155 37.355 13.605 1.00 48.12 221 THR A CA 1
ATOM 1675 C C . THR A 1 221 ? 24.595 38.520 12.731 1.00 48.12 221 THR A C 1
ATOM 1677 O O . THR A 1 221 ? 23.782 39.270 12.199 1.00 48.12 221 THR A O 1
ATOM 1680 N N . ASP A 1 222 ? 25.911 38.689 12.688 1.00 56.22 222 ASP A N 1
ATOM 1681 C CA . ASP A 1 222 ? 26.666 39.330 11.621 1.00 56.22 222 ASP A CA 1
ATOM 1682 C C . ASP A 1 222 ? 26.495 38.470 10.361 1.00 56.22 222 ASP A C 1
ATOM 1684 O O . ASP A 1 222 ? 27.236 37.514 10.136 1.00 56.22 222 ASP A O 1
ATOM 1688 N N . GLU A 1 223 ? 25.428 38.731 9.608 1.00 49.75 223 GLU A N 1
ATOM 1689 C CA . GLU A 1 223 ? 25.288 38.251 8.238 1.00 49.75 223 GLU A CA 1
ATOM 1690 C C . GLU A 1 223 ? 25.561 39.442 7.329 1.00 49.75 223 GLU A C 1
ATOM 1692 O O . GLU A 1 223 ? 24.791 40.403 7.271 1.00 49.75 223 GLU A O 1
ATOM 1697 N N . GLY A 1 224 ? 26.728 39.389 6.689 1.00 46.53 224 GLY A N 1
ATOM 1698 C CA . GLY A 1 224 ? 27.114 40.307 5.640 1.00 46.53 224 GLY A CA 1
ATOM 1699 C C . GLY A 1 224 ? 26.097 40.267 4.507 1.00 46.53 224 GLY A C 1
ATOM 1700 O O . GLY A 1 224 ? 25.855 39.222 3.909 1.00 46.53 224 GLY A O 1
ATOM 1701 N N . GLU A 1 225 ? 25.540 41.435 4.206 1.00 46.62 225 GLU A N 1
ATOM 1702 C CA . GLU A 1 225 ? 25.037 41.775 2.880 1.00 46.62 225 GLU A CA 1
ATOM 1703 C C . GLU A 1 225 ? 26.221 41.726 1.901 1.00 46.62 225 GLU A C 1
ATOM 1705 O O . GLU A 1 225 ? 26.902 42.723 1.657 1.00 46.62 225 GLU A O 1
ATOM 1710 N N . GLU A 1 226 ? 26.506 40.539 1.365 1.00 50.97 226 GLU A N 1
ATOM 1711 C CA . GLU A 1 226 ? 27.132 40.429 0.053 1.00 50.97 226 GLU A CA 1
ATOM 1712 C C . GLU A 1 226 ? 26.042 40.750 -0.972 1.00 50.97 226 GLU A C 1
ATOM 1714 O O . GLU A 1 226 ? 25.104 39.983 -1.182 1.00 50.97 226 GLU A O 1
ATOM 1719 N N . GLY A 1 227 ? 26.129 41.955 -1.536 1.00 46.78 227 GLY A N 1
ATOM 1720 C CA . GLY A 1 227 ? 25.375 42.328 -2.720 1.00 46.78 227 GLY A CA 1
ATOM 1721 C C . GLY A 1 227 ? 25.847 41.475 -3.890 1.00 46.78 227 GLY A C 1
ATOM 1722 O O . GLY A 1 227 ? 26.972 41.638 -4.356 1.00 46.78 227 GLY A O 1
ATOM 1723 N N . GLU A 1 228 ? 24.992 40.563 -4.337 1.00 52.03 228 GLU A N 1
ATOM 1724 C CA . GLU A 1 228 ? 25.062 40.037 -5.693 1.00 52.03 228 GLU A CA 1
ATOM 1725 C C . GLU A 1 228 ? 24.278 40.994 -6.589 1.00 52.03 228 GLU A C 1
ATOM 1727 O O . GLU A 1 228 ? 23.073 41.202 -6.430 1.00 52.03 228 GLU A O 1
ATOM 1732 N N . ASP A 1 229 ? 25.039 41.637 -7.467 1.00 48.47 229 ASP A N 1
ATOM 1733 C CA . ASP A 1 229 ? 24.583 42.512 -8.528 1.00 48.47 229 ASP A CA 1
ATOM 1734 C C . ASP A 1 229 ? 23.619 41.742 -9.447 1.00 48.47 229 ASP A C 1
ATOM 1736 O O . ASP A 1 229 ? 24.009 40.808 -10.147 1.00 48.47 229 ASP A O 1
ATOM 1740 N N . ASP A 1 230 ? 22.346 42.139 -9.414 1.00 52.03 230 ASP A N 1
ATOM 1741 C CA . ASP A 1 230 ? 21.317 41.760 -10.381 1.00 52.03 230 ASP A CA 1
ATOM 1742 C C . ASP A 1 230 ? 21.710 42.377 -11.731 1.00 52.03 230 ASP A C 1
ATOM 1744 O O . ASP A 1 230 ? 21.593 43.589 -11.950 1.00 52.03 230 ASP A O 1
ATOM 1748 N N . GLU A 1 231 ? 22.301 41.546 -12.592 1.00 54.47 231 GLU A N 1
ATOM 1749 C CA . GLU A 1 231 ? 22.624 41.883 -13.971 1.00 54.47 231 GLU A CA 1
ATOM 1750 C C . GLU A 1 231 ? 21.333 42.272 -14.696 1.00 54.47 231 GLU A C 1
ATOM 1752 O O . GLU A 1 231 ? 20.417 41.470 -14.868 1.00 54.47 231 GLU A O 1
ATOM 1757 N N . GLY A 1 232 ? 21.271 43.534 -15.122 1.00 53.00 232 GLY A N 1
ATOM 1758 C CA . GLY A 1 232 ? 20.236 44.011 -16.020 1.00 53.00 232 GLY A CA 1
ATOM 1759 C C . GLY A 1 232 ? 20.269 43.220 -17.323 1.00 53.00 232 GLY A C 1
ATOM 1760 O O . GLY A 1 232 ? 21.212 43.342 -18.102 1.00 53.00 232 GLY A O 1
ATOM 1761 N N . GLU A 1 233 ? 19.223 42.437 -17.568 1.00 56.59 233 GLU A N 1
ATOM 1762 C CA . GLU A 1 233 ? 18.857 42.045 -18.921 1.00 56.59 233 GLU A CA 1
ATOM 1763 C C . GLU A 1 233 ? 17.932 43.121 -19.487 1.00 56.59 233 GLU A C 1
ATOM 1765 O O . GLU A 1 233 ? 16.771 43.268 -19.098 1.00 56.59 233 GLU A O 1
ATOM 1770 N N . ASP A 1 234 ? 18.531 43.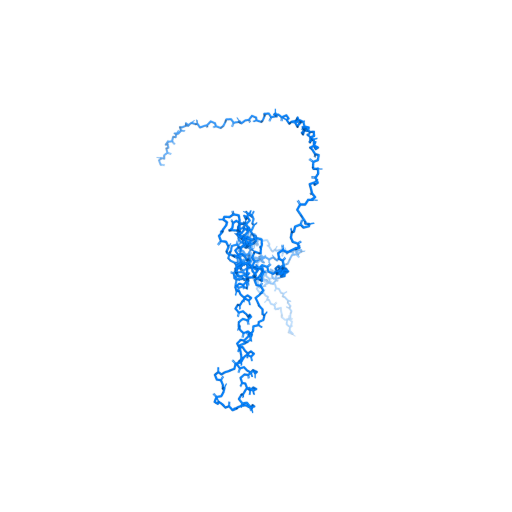903 -20.380 1.00 58.84 234 ASP A N 1
ATOM 1771 C CA . ASP A 1 234 ? 17.905 44.889 -21.241 1.00 58.84 234 ASP A CA 1
ATOM 1772 C C . ASP A 1 234 ? 16.748 44.250 -22.034 1.00 58.84 234 ASP A C 1
ATOM 1774 O O . ASP A 1 234 ? 16.937 43.515 -23.005 1.00 58.84 234 ASP A O 1
ATOM 1778 N N . ASP A 1 235 ? 15.529 44.561 -21.601 1.00 60.59 235 ASP A N 1
ATOM 1779 C CA . ASP A 1 235 ? 14.356 44.648 -22.460 1.00 60.59 235 ASP A CA 1
ATOM 1780 C C . ASP A 1 235 ? 14.515 45.914 -23.306 1.00 60.59 235 ASP A C 1
ATOM 1782 O O . ASP A 1 235 ? 14.579 47.008 -22.749 1.00 60.59 235 ASP A O 1
ATOM 1786 N N . GLU A 1 236 ? 14.661 45.757 -24.622 1.00 55.56 236 GLU A N 1
ATOM 1787 C CA . GLU A 1 236 ? 14.047 46.595 -25.662 1.00 55.56 236 GLU A CA 1
ATOM 1788 C C . GLU A 1 236 ? 14.740 46.366 -27.016 1.00 55.56 236 GLU A C 1
ATOM 1790 O O . GLU A 1 236 ? 15.941 46.580 -27.176 1.00 55.56 236 GLU A O 1
ATOM 1795 N N . GLY A 1 237 ? 13.933 46.050 -28.030 1.00 48.19 237 GLY A N 1
ATOM 1796 C CA . GLY A 1 237 ? 14.111 46.703 -29.325 1.00 48.19 237 GLY A CA 1
ATOM 1797 C C . GLY A 1 237 ? 14.365 45.814 -30.539 1.00 48.19 237 GLY A C 1
ATOM 1798 O O . GLY A 1 237 ? 15.452 45.279 -30.725 1.00 48.19 237 GLY A O 1
ATOM 1799 N N . ASP A 1 238 ? 13.360 45.851 -31.413 1.00 54.59 238 ASP A N 1
ATOM 1800 C CA . ASP A 1 238 ? 13.485 45.993 -32.867 1.00 54.59 238 ASP A CA 1
ATOM 1801 C C . ASP A 1 238 ? 13.759 44.716 -33.678 1.00 54.59 238 ASP A C 1
ATOM 1803 O O . ASP A 1 238 ? 14.782 44.048 -33.582 1.00 54.59 238 ASP A O 1
ATOM 1807 N N . GLU A 1 239 ? 12.720 44.205 -34.347 1.00 62.81 239 GLU A N 1
ATOM 1808 C CA . GLU A 1 239 ? 12.347 44.574 -35.727 1.00 62.81 239 GLU A CA 1
ATOM 1809 C C . GLU A 1 239 ? 13.393 44.072 -36.731 1.00 62.81 239 GLU A C 1
ATOM 1811 O O . GLU A 1 239 ? 14.495 44.591 -36.803 1.00 62.81 239 GLU A O 1
ATOM 1816 N N . GLU A 1 240 ? 13.028 43.082 -37.548 1.00 58.41 240 GLU A N 1
ATOM 1817 C CA . GLU A 1 240 ? 13.018 43.296 -38.999 1.00 58.41 240 GLU A CA 1
ATOM 1818 C C . GLU A 1 240 ? 12.368 42.116 -39.733 1.00 58.41 240 GLU A C 1
ATOM 1820 O O . GLU A 1 240 ? 12.726 40.942 -39.610 1.00 58.41 240 GLU A O 1
ATOM 1825 N N . GLU A 1 241 ? 11.350 42.497 -40.495 1.00 62.69 241 GLU A N 1
ATOM 1826 C CA . GLU A 1 241 ? 10.827 41.826 -41.670 1.00 62.69 241 GLU A CA 1
ATOM 1827 C C . GLU A 1 241 ? 11.968 41.482 -42.642 1.00 62.69 241 GLU A C 1
ATOM 1829 O O . GLU A 1 241 ? 12.797 42.335 -42.924 1.00 62.69 241 GLU A O 1
ATOM 1834 N N . ASP A 1 242 ? 11.980 40.278 -43.219 1.00 59.62 242 ASP A N 1
ATOM 1835 C CA . ASP A 1 242 ? 11.932 40.153 -44.683 1.00 59.62 242 ASP A CA 1
ATOM 1836 C C . ASP A 1 242 ? 11.836 38.682 -45.119 1.00 59.62 242 ASP A C 1
ATOM 1838 O O . ASP A 1 242 ? 12.674 37.838 -44.793 1.00 59.62 242 ASP A O 1
ATOM 1842 N N . GLN A 1 243 ? 10.815 38.383 -45.920 1.00 54.47 243 GLN A N 1
ATOM 1843 C CA . GLN A 1 243 ? 10.792 37.237 -46.826 1.00 54.47 243 GLN A CA 1
ATOM 1844 C C . GLN A 1 243 ? 10.428 37.747 -48.216 1.00 54.47 243 GLN A C 1
ATOM 1846 O O . GLN A 1 243 ? 9.405 38.418 -48.378 1.00 54.47 243 GLN A O 1
ATOM 1851 N N . PRO A 1 244 ? 11.188 37.328 -49.230 1.00 69.25 244 PRO A N 1
ATOM 1852 C CA . PRO A 1 244 ? 10.621 36.935 -50.512 1.00 69.25 244 PRO A CA 1
ATOM 1853 C C . PRO A 1 244 ? 10.575 35.410 -50.691 1.00 69.25 244 PRO A C 1
ATOM 1855 O O . PRO A 1 244 ? 11.565 34.722 -50.345 1.00 69.25 244 PRO A O 1
#

pLDDT: mean 74.5, std 15.87, range [40.09, 97.44]

Sequence (244 aa):
VQFASPSIDGEVAPDAQDEVTGYDSGGEPILRTAEEAYLAKLLAFRNGSAIARPNGSKLTMLWSQGEGQAFLNAFELFDKQIAKGILYQTLATEEASYGTRAQGTIHETILETIIRQAKRGVCRMVRRDVLRQIVVANAGDQLRPLTPHVGLGDAETQNLQALWTAAAQLARAGYFDASQLPKVDELLNLPPRLATPAESEGLADDEGEQGQEQQPPPPATDEGEEGEDDEGEDDEGDEEEDQP